Protein AF-A0A6S7IFD7-F1 (afdb_monomer_lite)

Organism: Paramuricea clavata (NCBI:txid317549)

Secondary structure (DSSP, 8-state):
-HHHHTTT-SS--HHHHHHHHHHHHHHHHHHHHHHGGGHHHHHHHHHHHHHHHHHHHHHHHHHHHHHHHHHHTT-----TTS--S-SS-TTHHHHS--HHHHHHHHHHHH-THHHHHHHHHHHTTS-HHHHHHHHHHHHHHHHHHHHHTTTSTTHHHHHHHHHHHHHHHHHHHHHHHHHHHT----HHHHHHHHHTHHHHHHHHHHHHHHHHHHHHH-TT-SS---TTSSSSSSS-----------

Sequence (246 aa):
MDSLAANGNPDPPIIQRIFWALTEGACATALLKVGGKAALDTIQTVSVAAGLPYAVLVTAMCVSLWRALKEENGDVTPDRSTDRKFNVFLFDILLFPSLNNFKRFLTALLAPWLPAGRAAGKVYRKKPWSYMVIMAVLFYGWVILQVTEIFANGLAYVGWVVLCGFLTYVIGLRSVIREECGLPGSIIADGLTVMFYPFAVDQLDKHMLIEQQQKKDDPNCTGIENKHAVDIRAVQSPNNTACTKL

Structure (mmCIF, N/CA/C/O backbone):
data_AF-A0A6S7IFD7-F1
#
_entry.id   AF-A0A6S7IFD7-F1
#
loop_
_atom_site.group_PDB
_atom_site.id
_atom_site.type_symbol
_atom_site.label_atom_id
_atom_site.label_alt_id
_atom_site.label_comp_id
_atom_site.label_asym_id
_atom_site.label_entity_id
_atom_site.label_seq_id
_atom_site.pdbx_PDB_ins_code
_atom_site.Cartn_x
_atom_site.Cartn_y
_atom_site.Cartn_z
_atom_site.occupancy
_atom_site.B_iso_or_equiv
_atom_site.auth_seq_id
_atom_site.auth_comp_id
_atom_site.auth_asym_id
_atom_site.auth_atom_id
_atom_site.pdbx_PDB_model_num
ATOM 1 N N . MET A 1 1 ? 19.298 19.248 4.550 1.00 63.81 1 MET A N 1
ATOM 2 C CA . MET A 1 1 ? 19.315 17.773 4.754 1.00 63.81 1 MET A CA 1
ATOM 3 C C . MET A 1 1 ? 19.907 17.441 6.118 1.00 63.81 1 MET A C 1
ATOM 5 O O . MET A 1 1 ? 19.282 16.767 6.927 1.00 63.81 1 MET A O 1
ATOM 9 N N . ASP A 1 2 ? 21.088 17.983 6.382 1.00 76.75 2 ASP A N 1
ATOM 10 C CA . ASP A 1 2 ? 21.843 17.942 7.632 1.00 76.75 2 ASP A CA 1
ATOM 11 C C . ASP A 1 2 ? 21.037 18.291 8.896 1.00 76.75 2 ASP A C 1
ATOM 13 O O . ASP A 1 2 ? 21.034 17.485 9.821 1.00 76.75 2 ASP A O 1
ATOM 17 N N . SER A 1 3 ? 20.295 19.404 8.944 1.00 75.38 3 SER A N 1
ATOM 18 C CA . SER A 1 3 ? 19.540 19.773 10.160 1.00 75.38 3 SER A CA 1
ATOM 19 C C . SER A 1 3 ? 18.385 18.813 10.479 1.00 75.38 3 SER A C 1
ATOM 21 O O . SER A 1 3 ? 18.135 18.520 11.644 1.00 75.38 3 SER A O 1
ATOM 23 N N . LEU A 1 4 ? 17.709 18.258 9.463 1.00 76.62 4 LEU A N 1
ATOM 24 C CA . LEU A 1 4 ? 16.659 17.243 9.657 1.00 76.62 4 LEU A CA 1
ATOM 25 C C . LEU A 1 4 ? 17.253 15.915 10.153 1.00 76.62 4 LEU A C 1
ATOM 27 O O . LEU A 1 4 ? 16.699 15.277 11.043 1.00 76.62 4 LEU A O 1
ATOM 31 N N . ALA A 1 5 ? 18.410 15.525 9.612 1.00 74.12 5 ALA A N 1
ATOM 32 C CA . ALA A 1 5 ? 19.114 14.304 9.995 1.00 74.12 5 ALA A CA 1
ATOM 33 C C . ALA A 1 5 ? 19.847 14.413 11.349 1.00 74.12 5 ALA A C 1
ATOM 35 O O . ALA A 1 5 ? 20.225 13.395 11.920 1.00 74.12 5 ALA A O 1
ATOM 36 N N . ALA A 1 6 ? 20.034 15.626 11.874 1.00 77.25 6 ALA A N 1
ATOM 37 C CA . ALA A 1 6 ? 20.608 15.892 13.193 1.00 77.25 6 ALA A CA 1
ATOM 38 C C . ALA A 1 6 ? 19.536 16.166 14.269 1.00 77.25 6 ALA A C 1
ATOM 40 O O . ALA A 1 6 ? 19.812 16.850 15.253 1.00 77.25 6 ALA A O 1
ATOM 41 N N . ASN A 1 7 ? 18.309 15.660 14.077 1.00 77.19 7 ASN A N 1
ATOM 42 C CA . ASN A 1 7 ? 17.173 15.854 14.989 1.00 77.19 7 ASN A CA 1
ATOM 43 C C . ASN A 1 7 ? 16.849 17.339 15.265 1.00 77.19 7 ASN A C 1
ATOM 45 O O . ASN A 1 7 ? 16.475 17.711 16.374 1.00 77.19 7 ASN A O 1
ATOM 49 N N . GLY A 1 8 ? 17.037 18.206 14.267 1.00 75.75 8 GLY A N 1
ATOM 50 C CA . GLY A 1 8 ? 16.785 19.641 14.393 1.00 75.75 8 GLY A CA 1
ATOM 51 C C . GLY A 1 8 ? 17.900 20.429 15.079 1.00 75.75 8 GLY A C 1
ATOM 52 O O . GLY A 1 8 ? 17.680 21.592 15.406 1.00 75.75 8 GLY A O 1
ATOM 53 N N . ASN A 1 9 ? 19.086 19.843 15.291 1.00 76.75 9 ASN A N 1
ATOM 54 C CA . ASN A 1 9 ? 20.227 20.595 15.811 1.00 76.75 9 ASN A CA 1
ATOM 55 C C . ASN A 1 9 ? 20.574 21.753 14.844 1.00 76.75 9 ASN A C 1
ATOM 57 O O . ASN A 1 9 ? 20.814 21.484 13.660 1.00 76.75 9 ASN A O 1
ATOM 61 N N . PRO A 1 10 ? 20.597 23.018 15.310 1.00 74.06 10 PRO A N 1
ATOM 62 C CA . PRO A 1 10 ? 20.972 24.165 14.483 1.00 74.06 10 PRO A CA 1
ATOM 63 C C . PRO A 1 10 ? 22.422 24.092 13.974 1.00 74.06 10 PRO A C 1
ATOM 65 O O . PRO A 1 10 ? 22.697 24.598 12.887 1.00 74.06 10 PRO A O 1
ATOM 68 N N . ASP A 1 11 ? 23.310 23.379 14.680 1.00 77.94 11 ASP A N 1
ATOM 69 C CA . ASP A 1 11 ? 24.713 23.171 14.301 1.00 77.94 11 ASP A CA 1
ATOM 70 C C . ASP A 1 11 ? 25.038 21.682 14.055 1.00 77.94 11 ASP A C 1
ATOM 72 O O . ASP A 1 11 ? 25.658 21.014 14.891 1.00 77.94 11 ASP A O 1
ATOM 76 N N . PRO A 1 12 ? 24.626 21.111 12.906 1.00 77.06 12 PRO A N 1
ATOM 77 C CA . PRO A 1 12 ? 24.986 19.751 12.530 1.00 77.06 12 PRO A CA 1
ATOM 78 C C . PRO A 1 12 ? 26.495 19.614 12.234 1.00 77.06 12 PRO A C 1
ATOM 80 O O . PRO A 1 12 ? 27.132 20.549 11.738 1.00 77.06 12 PRO A O 1
ATOM 83 N N . PRO A 1 13 ? 27.088 18.433 12.492 1.00 82.56 13 PRO A N 1
ATOM 84 C CA . PRO A 1 13 ? 28.521 18.201 12.338 1.00 82.56 13 PRO A CA 1
ATOM 85 C C . PRO A 1 13 ? 28.993 18.395 10.889 1.00 82.56 13 PRO A C 1
ATOM 87 O O . PRO A 1 13 ? 28.366 17.943 9.931 1.00 82.56 13 PRO A O 1
ATOM 90 N N . ILE A 1 14 ? 30.162 19.019 10.724 1.00 83.81 14 ILE A N 1
ATOM 91 C CA . ILE A 1 14 ? 30.730 19.415 9.419 1.00 83.81 14 ILE A CA 1
ATOM 92 C C . ILE A 1 14 ? 30.873 18.220 8.461 1.00 83.81 14 ILE A C 1
ATOM 94 O O . ILE A 1 14 ? 30.587 18.337 7.270 1.00 83.81 14 ILE A O 1
ATOM 98 N N . ILE A 1 15 ? 31.256 17.050 8.980 1.00 85.81 15 ILE A N 1
ATOM 99 C CA . ILE A 1 15 ? 31.415 15.819 8.188 1.00 85.81 15 ILE A CA 1
ATOM 100 C C . ILE A 1 15 ? 30.086 15.410 7.531 1.00 85.81 15 ILE A C 1
ATOM 102 O O . ILE A 1 15 ? 30.072 14.998 6.372 1.00 85.81 15 ILE A O 1
ATOM 106 N N . GLN A 1 16 ? 28.960 15.587 8.226 1.00 83.62 16 GLN A N 1
ATOM 107 C CA . GLN A 1 16 ? 27.628 15.270 7.707 1.00 83.62 16 GLN A CA 1
ATOM 108 C C . GLN A 1 16 ? 27.223 16.225 6.579 1.00 83.62 16 GLN A C 1
ATOM 110 O O . GLN A 1 16 ? 26.640 15.788 5.588 1.00 83.62 16 GLN A O 1
ATOM 115 N N . ARG A 1 17 ? 27.585 17.510 6.678 1.00 85.06 17 ARG A N 1
ATOM 116 C CA . ARG A 1 17 ? 27.357 18.493 5.605 1.00 85.06 17 ARG A CA 1
ATOM 117 C C . ARG A 1 17 ? 28.117 18.129 4.329 1.00 85.06 17 ARG A C 1
ATOM 119 O O . ARG A 1 17 ? 27.528 18.114 3.251 1.00 85.06 17 ARG A O 1
ATOM 126 N N . ILE A 1 18 ? 29.401 17.784 4.457 1.00 88.31 18 ILE A N 1
ATOM 127 C CA . ILE A 1 18 ? 30.251 17.396 3.317 1.00 88.31 18 ILE A CA 1
ATOM 128 C C . ILE A 1 18 ? 29.734 16.109 2.666 1.00 88.31 18 ILE A C 1
ATOM 130 O O . ILE A 1 18 ? 29.659 16.026 1.441 1.00 88.31 18 ILE A O 1
ATOM 134 N N . PHE A 1 19 ? 29.331 15.127 3.476 1.00 88.75 19 PHE A N 1
ATOM 135 C CA . PHE A 1 19 ? 28.756 13.875 2.987 1.00 88.75 19 PHE A CA 1
ATOM 136 C C . PHE A 1 19 ? 27.519 14.104 2.102 1.00 88.75 19 PHE A C 1
ATOM 138 O O . PHE A 1 19 ? 27.455 13.575 0.988 1.00 88.75 19 PHE A O 1
ATOM 145 N N . TRP A 1 20 ? 26.559 14.916 2.560 1.00 88.44 20 TRP A N 1
ATOM 146 C CA . TRP A 1 20 ? 25.346 15.205 1.786 1.00 88.44 20 TRP A CA 1
ATOM 147 C C . TRP A 1 20 ? 25.648 16.007 0.514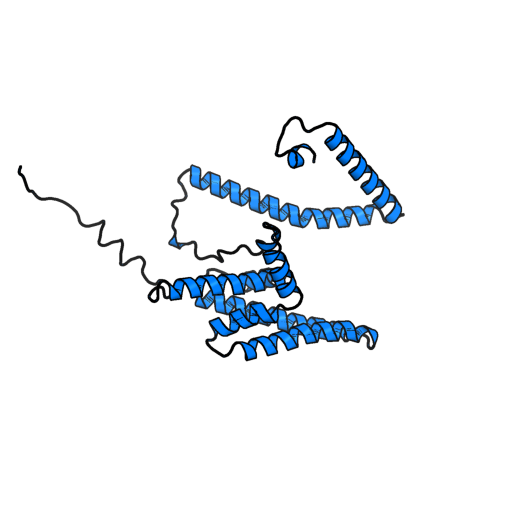 1.00 88.44 20 TRP A C 1
ATOM 149 O O . TRP A 1 20 ? 25.153 15.641 -0.550 1.00 88.44 20 TRP A O 1
ATOM 159 N N . ALA A 1 21 ? 26.530 17.011 0.582 1.00 89.88 21 ALA A N 1
ATOM 160 C CA . ALA A 1 21 ? 26.919 17.807 -0.586 1.00 89.88 21 ALA A CA 1
ATOM 161 C C . ALA A 1 21 ? 27.592 16.964 -1.688 1.00 89.88 21 ALA A C 1
ATOM 163 O O . ALA A 1 21 ? 27.265 17.098 -2.869 1.00 89.88 21 ALA A O 1
ATOM 164 N N . LEU A 1 22 ? 28.505 16.058 -1.315 1.00 93.88 22 LEU A N 1
ATOM 165 C CA . LEU A 1 22 ? 29.160 15.160 -2.272 1.00 93.88 22 LEU A CA 1
ATOM 166 C C . LEU A 1 22 ? 28.179 14.155 -2.881 1.00 93.88 22 LEU A C 1
ATOM 168 O O . LEU A 1 22 ? 28.239 13.892 -4.081 1.00 93.88 22 LEU A O 1
ATOM 172 N N . THR A 1 23 ? 27.267 13.613 -2.074 1.00 91.75 23 THR A N 1
ATOM 173 C CA . THR A 1 23 ? 26.281 12.628 -2.540 1.00 91.75 23 THR A CA 1
ATOM 174 C C . THR A 1 23 ? 25.287 13.251 -3.522 1.00 91.75 23 THR A C 1
ATOM 176 O O . THR A 1 23 ? 24.997 12.656 -4.561 1.00 91.75 23 THR A O 1
ATOM 179 N N . GLU A 1 24 ? 24.813 14.471 -3.256 1.00 90.19 24 GLU A N 1
ATOM 180 C CA . GLU A 1 24 ? 23.939 15.210 -4.176 1.00 90.19 24 GLU A CA 1
ATOM 181 C C . GLU A 1 24 ? 24.663 15.570 -5.485 1.00 90.19 24 GLU A C 1
ATOM 183 O O . GLU A 1 24 ? 24.121 15.341 -6.570 1.00 90.19 24 GLU A O 1
ATOM 188 N N . GLY A 1 25 ? 25.918 16.033 -5.413 1.00 90.56 25 GLY A N 1
ATOM 189 C CA . GLY A 1 25 ? 26.734 16.321 -6.600 1.00 90.56 25 GLY A CA 1
ATOM 190 C C . GLY A 1 25 ? 27.036 15.079 -7.450 1.00 90.56 25 GLY A C 1
ATOM 191 O O . GLY A 1 25 ? 26.967 15.125 -8.684 1.00 90.56 25 GLY A O 1
ATOM 192 N N . ALA A 1 26 ? 27.310 13.941 -6.806 1.00 93.00 26 ALA A N 1
ATOM 193 C CA . ALA A 1 26 ? 27.504 12.662 -7.484 1.00 93.00 26 ALA A CA 1
ATOM 194 C C . ALA A 1 26 ? 26.213 12.178 -8.163 1.00 93.00 26 ALA A C 1
ATOM 196 O O . ALA A 1 26 ? 26.253 11.748 -9.318 1.00 93.00 26 ALA A O 1
ATOM 197 N N . CYS A 1 27 ? 25.066 12.307 -7.488 1.00 87.88 27 CYS A N 1
ATOM 198 C CA . CYS A 1 27 ? 23.755 11.972 -8.044 1.00 87.88 27 CYS A CA 1
ATOM 199 C C . CYS A 1 27 ? 23.425 12.833 -9.275 1.00 87.88 27 CYS A C 1
ATOM 201 O O . CYS A 1 27 ? 23.083 12.295 -10.329 1.00 87.88 27 CYS A O 1
ATOM 203 N N . ALA A 1 28 ? 23.619 14.153 -9.189 1.00 87.12 28 ALA A N 1
ATOM 204 C CA . ALA A 1 28 ? 23.406 15.070 -10.310 1.00 87.12 28 ALA A CA 1
ATOM 205 C C . ALA A 1 28 ? 24.293 14.720 -11.518 1.00 87.12 28 ALA A C 1
ATOM 207 O O . ALA A 1 28 ? 23.818 14.654 -12.654 1.00 87.12 28 ALA A O 1
ATOM 208 N N . THR A 1 29 ? 25.571 14.419 -11.272 1.00 89.75 29 THR A N 1
ATOM 209 C CA . THR A 1 29 ? 26.517 14.013 -12.324 1.00 89.75 29 THR A CA 1
ATOM 210 C C . THR A 1 29 ? 26.105 12.688 -12.973 1.00 89.75 29 THR A C 1
ATOM 212 O O . THR A 1 29 ? 26.156 12.554 -14.198 1.00 89.75 29 THR A O 1
ATOM 215 N N . ALA A 1 30 ? 25.661 11.712 -12.177 1.00 87.56 30 ALA A N 1
ATOM 216 C CA . ALA A 1 30 ? 25.177 10.428 -12.679 1.00 87.56 30 ALA A CA 1
ATOM 217 C C . ALA A 1 30 ? 23.916 10.589 -13.545 1.00 87.56 30 ALA A C 1
ATOM 219 O O . ALA A 1 30 ? 23.848 10.019 -14.635 1.00 87.56 30 ALA A O 1
ATOM 220 N N . LEU A 1 31 ? 22.958 11.411 -13.108 1.00 82.12 31 LEU A N 1
ATOM 221 C CA . LEU A 1 31 ? 21.718 11.682 -13.843 1.00 82.12 31 LEU A CA 1
ATOM 222 C C . LEU A 1 31 ? 21.976 12.379 -15.185 1.00 82.12 31 LEU A C 1
ATOM 224 O O . LEU A 1 31 ? 21.405 11.977 -16.199 1.00 82.12 31 LEU A O 1
ATOM 228 N N . LEU A 1 32 ? 22.882 13.362 -15.223 1.00 85.06 32 LEU A N 1
ATOM 229 C CA . LEU A 1 32 ? 23.277 14.019 -16.475 1.00 85.06 32 LEU A CA 1
ATOM 230 C C . LEU A 1 32 ? 23.963 13.049 -17.443 1.00 85.06 32 LEU A C 1
ATOM 232 O O . LEU A 1 32 ? 23.708 13.087 -18.648 1.00 85.06 32 LEU A O 1
ATOM 236 N N . LYS A 1 33 ? 24.805 12.148 -16.924 1.00 85.81 33 LYS A N 1
ATOM 237 C CA . LYS A 1 33 ? 25.520 11.166 -17.747 1.00 85.81 33 LYS A CA 1
ATOM 238 C C . LYS A 1 33 ? 24.589 10.102 -18.336 1.00 85.81 33 LYS A C 1
ATOM 240 O O . LYS A 1 33 ? 24.785 9.709 -19.482 1.00 85.81 33 LYS A O 1
ATOM 245 N N . VAL A 1 34 ? 23.590 9.646 -17.578 1.00 84.62 34 VAL A N 1
ATOM 246 C CA . VAL A 1 34 ? 22.621 8.626 -18.023 1.00 84.62 34 VAL A CA 1
ATOM 247 C C . VAL A 1 34 ? 21.552 9.217 -18.950 1.00 84.62 34 VAL A C 1
ATOM 249 O O . VAL A 1 34 ? 21.157 8.563 -19.911 1.00 84.62 34 VAL A O 1
ATOM 252 N N . GLY A 1 35 ? 21.103 10.452 -18.705 1.00 77.06 35 GLY A N 1
ATOM 253 C CA . GLY A 1 35 ? 20.014 11.076 -19.466 1.00 77.06 35 GLY A CA 1
ATOM 254 C C . GLY A 1 35 ? 20.382 11.558 -20.879 1.00 77.06 35 GLY A C 1
ATOM 255 O O . GLY A 1 35 ? 19.497 11.731 -21.721 1.00 77.06 35 GLY A O 1
ATOM 256 N N . GLY A 1 36 ? 21.668 11.778 -21.178 1.00 81.69 36 GLY A N 1
ATOM 257 C CA . GLY A 1 36 ? 22.124 12.199 -22.510 1.00 81.69 36 GLY A CA 1
ATOM 258 C C . GLY A 1 36 ? 21.403 13.458 -23.022 1.00 81.69 36 GLY A C 1
ATOM 259 O O . GLY A 1 36 ? 21.293 14.453 -22.313 1.00 81.69 36 GLY A O 1
ATOM 260 N N . LYS A 1 37 ? 20.877 13.427 -24.257 1.00 80.19 37 LYS A N 1
ATOM 261 C CA . LYS A 1 37 ? 20.141 14.565 -24.855 1.00 80.19 37 LYS A CA 1
ATOM 262 C C . LYS A 1 37 ? 18.739 14.783 -24.264 1.00 80.19 37 LYS A C 1
ATOM 264 O O . LYS A 1 37 ? 18.206 15.878 -24.396 1.00 80.19 37 LYS A O 1
ATOM 269 N N . ALA A 1 38 ? 18.159 13.771 -23.616 1.00 81.88 38 ALA A N 1
ATOM 270 C CA . ALA A 1 38 ? 16.834 13.824 -22.988 1.00 81.88 38 ALA A CA 1
ATOM 271 C C . ALA A 1 38 ? 16.912 14.002 -21.457 1.00 81.88 38 ALA A C 1
ATOM 273 O O . ALA A 1 38 ? 15.914 13.830 -20.754 1.00 81.88 38 ALA A O 1
ATOM 274 N N . ALA A 1 39 ? 18.093 14.348 -20.926 1.00 82.31 39 ALA A N 1
ATOM 275 C CA . ALA A 1 39 ? 18.327 14.469 -19.490 1.00 82.31 39 ALA A CA 1
ATOM 276 C C . ALA A 1 39 ? 17.386 15.485 -18.830 1.00 82.31 39 ALA A C 1
ATOM 278 O O . ALA A 1 39 ? 16.835 15.203 -17.772 1.00 82.31 39 ALA A O 1
ATOM 279 N N . LEU A 1 40 ? 17.160 16.634 -19.473 1.00 82.50 40 LEU A N 1
ATOM 280 C CA . LEU A 1 40 ? 16.298 17.687 -18.932 1.00 82.50 40 LEU A CA 1
ATOM 281 C C . LEU A 1 40 ? 14.846 17.216 -18.762 1.00 82.50 40 LEU A C 1
ATOM 283 O O . LEU A 1 40 ? 14.264 17.391 -17.696 1.00 82.50 40 LEU A O 1
ATOM 287 N N . ASP A 1 41 ? 14.299 16.567 -19.790 1.00 83.81 41 ASP A N 1
ATOM 288 C CA . ASP A 1 41 ? 12.915 16.082 -19.809 1.00 83.81 41 ASP A CA 1
ATOM 289 C C . ASP A 1 41 ? 12.699 14.939 -18.804 1.00 83.81 41 ASP A C 1
ATOM 291 O O . ASP A 1 41 ? 11.732 14.912 -18.035 1.00 83.81 41 ASP A O 1
ATOM 295 N N . THR A 1 42 ? 13.683 14.039 -18.722 1.00 81.50 42 THR A N 1
ATOM 296 C CA . THR A 1 42 ? 13.682 12.939 -17.753 1.00 81.50 42 THR A CA 1
ATOM 297 C C . THR A 1 42 ? 13.716 13.471 -16.319 1.00 81.50 42 THR A C 1
ATOM 299 O O . THR A 1 42 ? 12.907 13.062 -15.487 1.00 81.50 42 THR A O 1
ATOM 302 N N . ILE A 1 43 ? 14.620 14.411 -16.016 1.00 84.12 43 ILE A N 1
ATOM 303 C CA . ILE A 1 43 ? 14.765 14.978 -14.666 1.00 84.12 43 ILE A CA 1
ATOM 304 C C . ILE A 1 43 ? 13.512 15.771 -14.272 1.00 84.12 43 ILE A C 1
ATOM 306 O O . ILE A 1 43 ? 13.070 15.686 -13.125 1.00 84.12 43 ILE A O 1
ATOM 310 N N . GLN A 1 44 ? 12.898 16.493 -15.210 1.00 84.75 44 GLN A N 1
ATOM 311 C CA . GLN A 1 44 ? 11.659 17.223 -14.956 1.00 84.75 44 GLN A CA 1
ATOM 312 C C . GLN A 1 44 ? 10.502 16.274 -14.631 1.00 84.75 44 GLN A C 1
ATOM 314 O O . GLN A 1 44 ? 9.800 16.477 -13.639 1.00 84.75 44 GLN A O 1
ATOM 319 N N . THR A 1 45 ? 10.343 15.204 -15.411 1.00 87.44 45 THR A N 1
ATOM 320 C CA . THR A 1 45 ? 9.295 14.200 -15.184 1.00 87.44 45 THR A CA 1
ATOM 321 C C . THR A 1 45 ? 9.464 13.514 -13.828 1.00 87.44 45 THR A C 1
ATOM 323 O O . THR A 1 45 ? 8.502 13.383 -13.070 1.00 87.44 45 THR A O 1
ATOM 326 N N . VAL A 1 46 ? 10.697 13.138 -13.475 1.00 86.25 46 VAL A N 1
ATOM 327 C CA . VAL A 1 46 ? 11.014 12.533 -12.171 1.00 86.25 46 VAL A CA 1
ATOM 328 C C . VAL A 1 46 ? 10.746 13.508 -11.023 1.00 86.25 46 VAL A C 1
ATOM 330 O O . VAL A 1 46 ? 10.189 13.102 -10.006 1.00 86.25 46 VAL A O 1
ATOM 333 N N . SER A 1 47 ? 11.082 14.791 -11.185 1.00 88.00 47 SER A N 1
ATOM 334 C CA . SER A 1 47 ? 10.814 15.827 -10.180 1.00 88.00 47 SER A CA 1
ATOM 335 C C . SER A 1 47 ? 9.314 16.010 -9.929 1.00 88.00 47 SER A C 1
ATOM 337 O O . SER A 1 47 ? 8.878 16.021 -8.778 1.00 88.00 47 SER A O 1
ATOM 339 N N . VAL A 1 48 ? 8.497 16.058 -10.989 1.00 88.56 48 VAL A N 1
ATOM 340 C CA . VAL A 1 48 ? 7.030 16.138 -10.863 1.00 88.56 48 VAL A CA 1
ATOM 341 C C . VAL A 1 48 ? 6.472 14.881 -10.189 1.00 88.56 48 VAL A C 1
ATOM 343 O O . VAL A 1 48 ? 5.657 14.985 -9.269 1.00 88.56 48 VAL A O 1
ATOM 346 N N . ALA A 1 49 ? 6.947 13.698 -10.586 1.00 87.88 49 ALA A N 1
ATOM 347 C CA . ALA A 1 49 ? 6.530 12.434 -9.985 1.00 87.88 49 ALA A CA 1
ATOM 348 C C . ALA A 1 49 ? 6.909 12.334 -8.494 1.00 87.88 49 ALA A C 1
ATOM 350 O O . ALA A 1 49 ? 6.110 11.852 -7.692 1.00 87.88 49 ALA A O 1
ATOM 351 N N . ALA A 1 50 ? 8.092 12.823 -8.107 1.00 86.31 50 ALA A N 1
ATOM 352 C CA . ALA A 1 50 ? 8.556 12.853 -6.718 1.00 86.31 50 ALA A CA 1
ATOM 353 C C . ALA A 1 50 ? 7.883 13.957 -5.880 1.00 86.31 50 ALA A C 1
ATOM 355 O O . ALA A 1 50 ? 7.689 13.786 -4.675 1.00 86.31 50 ALA A O 1
ATOM 356 N N . GLY A 1 51 ? 7.494 15.074 -6.501 1.00 86.50 51 GLY A N 1
ATOM 357 C CA . GLY A 1 51 ? 6.798 16.180 -5.840 1.00 86.50 51 GLY A CA 1
ATOM 358 C C . GLY A 1 51 ? 5.345 15.859 -5.491 1.00 86.50 51 GLY A C 1
ATOM 359 O O . GLY A 1 51 ? 4.846 16.324 -4.466 1.00 86.50 51 GLY A O 1
ATOM 360 N N . LEU A 1 52 ? 4.675 15.022 -6.289 1.00 88.00 52 LEU A N 1
ATOM 361 C CA . LEU A 1 52 ? 3.278 14.637 -6.075 1.00 88.00 52 LEU A CA 1
ATOM 362 C C . LEU A 1 52 ? 2.996 14.047 -4.672 1.00 88.00 52 LEU A C 1
ATOM 364 O O . LEU A 1 52 ? 2.104 14.561 -3.993 1.00 88.00 52 LEU A O 1
ATOM 368 N N . PRO A 1 53 ? 3.726 13.028 -4.174 1.00 81.25 53 PRO A N 1
ATOM 369 C CA . PRO A 1 53 ? 3.504 12.518 -2.821 1.00 81.25 53 PRO A CA 1
ATOM 370 C C . PRO A 1 53 ? 3.833 13.558 -1.739 1.00 81.25 53 PRO A C 1
ATOM 372 O O . PRO A 1 53 ? 3.134 13.627 -0.728 1.00 81.25 53 PRO A O 1
ATOM 375 N N . TYR A 1 54 ? 4.846 14.407 -1.952 1.00 82.06 54 TYR A N 1
ATOM 376 C CA . TYR A 1 54 ? 5.189 15.476 -1.010 1.00 82.06 54 TYR A CA 1
ATOM 377 C C . TYR A 1 54 ? 4.082 16.537 -0.915 1.00 82.06 54 TYR A C 1
ATOM 379 O O . TYR A 1 54 ? 3.739 16.973 0.182 1.00 82.06 54 TYR A O 1
ATOM 387 N N . ALA A 1 55 ? 3.446 16.888 -2.034 1.00 87.44 55 ALA A N 1
ATOM 388 C CA . ALA A 1 55 ? 2.316 17.815 -2.053 1.00 87.44 55 ALA A CA 1
ATOM 389 C C . ALA A 1 55 ? 1.119 17.293 -1.234 1.00 87.44 55 ALA A C 1
ATOM 391 O O . ALA A 1 55 ? 0.486 18.055 -0.496 1.00 87.44 55 ALA A O 1
ATOM 392 N N . VAL A 1 56 ? 0.841 15.984 -1.297 1.00 84.31 56 VAL A N 1
ATOM 393 C CA . VAL A 1 56 ? -0.193 15.342 -0.464 1.00 84.31 56 VAL A CA 1
ATOM 394 C C . VAL A 1 56 ? 0.159 15.454 1.022 1.00 84.31 56 VAL A C 1
ATOM 396 O O . VAL A 1 56 ? -0.704 15.797 1.831 1.00 84.31 56 VAL A O 1
ATOM 399 N N . LEU A 1 57 ? 1.426 15.223 1.384 1.00 84.88 57 LEU A N 1
ATOM 400 C CA . LEU A 1 57 ? 1.900 15.350 2.765 1.00 84.88 57 LEU A CA 1
ATOM 401 C C . LEU A 1 57 ? 1.762 16.780 3.297 1.00 84.88 57 LEU A C 1
ATOM 403 O O . LEU A 1 57 ? 1.210 16.963 4.380 1.00 84.88 57 LEU A O 1
ATOM 407 N N . VAL A 1 58 ? 2.199 17.791 2.540 1.00 88.12 58 VAL A N 1
ATOM 408 C CA . VAL A 1 58 ? 2.070 19.203 2.946 1.00 88.12 58 VAL A CA 1
ATOM 409 C C . VAL A 1 58 ? 0.600 19.580 3.128 1.00 88.12 58 VAL A C 1
ATOM 411 O O . VAL A 1 58 ? 0.245 20.206 4.124 1.00 88.12 58 VAL A O 1
ATOM 414 N N . THR A 1 59 ? -0.282 19.120 2.239 1.00 85.81 59 THR A N 1
ATOM 415 C CA . THR A 1 59 ? -1.730 19.346 2.375 1.00 85.81 59 THR A CA 1
ATOM 416 C C . THR A 1 59 ? -2.281 18.720 3.661 1.00 85.81 59 THR A C 1
ATOM 418 O O . THR A 1 59 ? -3.035 19.362 4.395 1.00 85.81 59 THR A O 1
ATOM 421 N N . ALA A 1 60 ? -1.873 17.490 3.986 1.00 81.56 60 ALA A N 1
ATOM 422 C CA . ALA A 1 60 ? -2.257 16.832 5.234 1.00 81.56 60 ALA A CA 1
ATOM 423 C C . ALA A 1 60 ? -1.707 17.566 6.474 1.00 81.56 60 ALA A C 1
ATOM 425 O O . ALA A 1 60 ? -2.418 17.694 7.475 1.00 81.56 60 ALA A O 1
ATOM 426 N N . MET A 1 61 ? -0.482 18.101 6.405 1.00 84.44 61 MET A N 1
ATOM 427 C CA . MET A 1 61 ? 0.109 18.926 7.467 1.00 84.44 61 MET A CA 1
ATOM 428 C C . MET A 1 61 ? -0.685 20.219 7.678 1.00 84.44 61 MET A C 1
ATOM 430 O O . MET A 1 61 ? -1.013 20.539 8.819 1.00 84.44 61 MET A O 1
ATOM 434 N N . CYS A 1 62 ? -1.080 20.911 6.604 1.00 88.62 62 CYS A N 1
ATOM 435 C CA . CYS A 1 62 ? -1.933 22.099 6.686 1.00 88.62 62 CYS A CA 1
ATOM 436 C C . CYS A 1 62 ? -3.278 21.797 7.365 1.00 88.62 62 CYS A C 1
ATOM 438 O O . CYS A 1 62 ? -3.705 22.550 8.239 1.00 88.62 62 CYS A O 1
ATOM 440 N N . VAL A 1 63 ? -3.927 20.679 7.017 1.00 80.81 63 VAL A N 1
ATOM 441 C CA . VAL A 1 63 ? -5.188 20.258 7.657 1.00 80.81 63 VAL A CA 1
ATOM 442 C C . VAL A 1 63 ? -4.981 19.916 9.134 1.00 80.81 63 VAL A C 1
ATOM 444 O O . VAL A 1 63 ? -5.818 20.258 9.967 1.00 80.81 63 VAL A O 1
ATOM 447 N N . SER A 1 64 ? -3.874 19.258 9.473 1.00 79.81 64 SER A N 1
ATOM 448 C CA . SER A 1 64 ? -3.555 18.885 10.857 1.00 79.81 64 SER A CA 1
ATOM 449 C C . SER A 1 64 ? -3.314 20.122 11.720 1.00 79.81 64 SER A C 1
ATOM 451 O O . SER A 1 64 ? -3.884 20.231 12.803 1.00 79.81 64 SER A O 1
ATOM 453 N N . LEU A 1 65 ? -2.559 21.091 11.198 1.00 86.25 65 LEU A N 1
ATOM 454 C CA . LEU A 1 65 ? -2.322 22.378 11.845 1.00 86.25 65 LEU A CA 1
ATOM 455 C C . LEU A 1 65 ? -3.621 23.171 12.025 1.00 86.25 65 LEU A C 1
ATOM 457 O O . LEU A 1 65 ? -3.889 23.679 13.107 1.00 86.25 65 LEU A O 1
ATOM 461 N N . TRP A 1 66 ? -4.465 23.222 10.993 1.00 86.00 66 TRP A N 1
ATOM 462 C CA . TRP A 1 66 ? -5.772 23.876 11.072 1.00 86.00 66 TRP A CA 1
ATOM 463 C C . TRP A 1 66 ? -6.670 23.259 12.153 1.00 86.00 66 TRP A C 1
ATOM 465 O O . TRP A 1 66 ? -7.350 23.978 12.883 1.00 86.00 66 TRP A O 1
ATOM 475 N N . ARG A 1 67 ? -6.673 21.925 12.278 1.00 75.75 67 ARG A N 1
ATOM 476 C CA . ARG A 1 67 ? -7.418 21.222 13.334 1.00 75.75 67 ARG A CA 1
ATOM 477 C C . ARG A 1 67 ? -6.854 21.516 14.723 1.00 75.75 67 ARG A C 1
ATOM 479 O O . ARG A 1 67 ? -7.646 21.780 15.617 1.00 75.75 67 ARG A O 1
ATOM 486 N N . ALA A 1 68 ? -5.530 21.523 14.876 1.00 80.69 68 ALA A N 1
ATOM 487 C CA . ALA A 1 68 ? -4.875 21.847 16.142 1.00 80.69 68 ALA A CA 1
ATOM 488 C C . ALA A 1 68 ? -5.198 23.280 16.605 1.00 80.69 68 ALA A C 1
ATOM 490 O O . ALA A 1 68 ? -5.569 23.487 17.754 1.00 80.69 68 ALA A O 1
ATOM 491 N N . LEU A 1 69 ? -5.166 24.256 15.689 1.00 86.00 69 LEU A N 1
ATOM 492 C CA . LEU A 1 69 ? -5.530 25.647 15.991 1.00 86.00 69 LEU A CA 1
ATOM 493 C C . LEU A 1 69 ? -7.012 25.806 16.362 1.00 86.00 69 LEU A C 1
ATOM 495 O O . LEU A 1 69 ? -7.361 26.618 17.214 1.00 86.00 69 LEU A O 1
ATOM 499 N N . LYS A 1 70 ? -7.904 25.029 15.736 1.00 80.50 70 LYS A N 1
ATOM 500 C CA . LYS A 1 70 ? -9.331 25.013 16.092 1.00 80.50 70 LYS A CA 1
ATOM 501 C C . LYS A 1 70 ? -9.603 24.416 17.473 1.00 80.50 70 LYS A C 1
ATOM 503 O O . LYS A 1 70 ? -10.546 24.844 18.133 1.00 80.50 70 LYS A O 1
ATOM 508 N N . GLU A 1 71 ? -8.813 23.428 17.881 1.00 79.25 71 GLU A N 1
ATOM 509 C CA . GLU A 1 71 ? -8.878 22.840 19.221 1.00 79.25 71 GLU A CA 1
ATOM 510 C C . GLU A 1 71 ? -8.398 23.844 20.279 1.00 79.25 71 GLU A C 1
ATOM 512 O O . GLU A 1 71 ? -9.065 24.024 21.295 1.00 79.25 71 GLU A O 1
ATOM 517 N N . GLU A 1 72 ? -7.318 24.578 19.996 1.00 81.38 72 GLU A N 1
ATOM 518 C CA . GLU A 1 72 ? -6.810 25.645 20.868 1.00 81.38 72 GLU A CA 1
ATOM 519 C C . GLU A 1 72 ? -7.796 26.822 21.009 1.00 81.38 72 GLU A C 1
ATOM 521 O O . GLU A 1 72 ? -7.978 27.346 22.107 1.00 81.38 72 GLU A O 1
ATOM 526 N N . ASN A 1 73 ? -8.500 27.192 19.933 1.00 84.56 73 ASN A N 1
ATOM 527 C CA . ASN A 1 73 ? -9.516 28.254 19.953 1.00 84.56 73 ASN A CA 1
ATOM 528 C C . ASN A 1 73 ? -10.841 27.858 20.637 1.00 84.56 73 ASN A C 1
ATOM 530 O O . ASN A 1 73 ? -11.737 28.693 20.742 1.00 84.56 73 ASN A O 1
ATOM 534 N N . GLY A 1 74 ? -11.001 26.611 21.096 1.00 75.38 74 GLY A N 1
ATOM 535 C CA . GLY A 1 74 ? -12.207 26.162 21.805 1.00 75.38 74 GLY A CA 1
ATOM 536 C C . GLY A 1 74 ? -13.452 25.959 20.927 1.00 75.38 74 GLY A C 1
ATOM 537 O O . GLY A 1 74 ? -14.517 25.633 21.449 1.00 75.38 74 GLY A O 1
ATOM 538 N N . ASP A 1 75 ? -13.329 26.090 19.602 1.00 66.75 75 ASP A N 1
ATOM 539 C CA . ASP A 1 75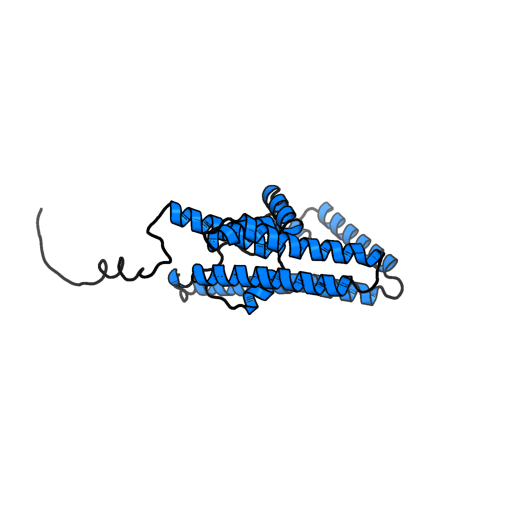 ? -14.430 25.929 18.635 1.00 66.75 75 ASP A CA 1
ATOM 540 C C . ASP A 1 75 ? -14.815 24.458 18.398 1.00 66.75 75 ASP A C 1
ATOM 542 O O . ASP A 1 75 ? -15.858 24.155 17.811 1.00 66.75 75 ASP A O 1
ATOM 546 N N . VAL A 1 76 ? -13.960 23.524 18.816 1.00 63.75 76 VAL A N 1
ATOM 547 C CA . VAL A 1 76 ? -14.159 22.084 18.643 1.00 63.75 76 VAL A CA 1
ATOM 548 C C . VAL A 1 76 ? -14.228 21.444 20.021 1.00 63.75 76 VAL A C 1
ATOM 550 O O . VAL A 1 76 ? -13.219 21.043 20.594 1.00 63.75 76 VAL A O 1
ATOM 553 N N . THR A 1 77 ? -15.443 21.312 20.556 1.00 55.91 77 THR A N 1
ATOM 554 C CA . THR A 1 77 ? -15.672 20.308 21.598 1.00 55.91 77 THR A CA 1
ATOM 555 C C . THR A 1 77 ? -15.427 18.931 20.970 1.00 55.91 77 THR A C 1
ATOM 557 O O . THR A 1 77 ? -15.832 18.710 19.824 1.00 55.91 77 THR A O 1
ATOM 560 N N . PRO A 1 78 ? -14.733 18.000 21.648 1.00 58.16 78 PRO A N 1
ATOM 561 C CA . PRO A 1 78 ? -14.522 16.657 21.129 1.00 58.16 78 PRO A CA 1
ATOM 562 C C . PRO A 1 78 ? -15.853 15.898 21.152 1.00 58.16 78 PRO A C 1
ATOM 564 O O . PRO A 1 78 ? -16.115 15.094 22.049 1.00 58.16 78 PRO A O 1
ATOM 567 N N . ASP A 1 79 ? -16.719 16.156 20.173 1.00 50.53 79 ASP A N 1
ATOM 568 C CA . ASP A 1 79 ? -17.866 15.305 19.906 1.00 50.53 79 ASP A CA 1
ATOM 569 C C . ASP A 1 79 ? -17.346 13.940 19.438 1.00 50.53 79 ASP A C 1
ATOM 571 O O . ASP A 1 79 ? -17.010 13.715 18.273 1.00 50.53 79 ASP A O 1
ATOM 575 N N . ARG A 1 80 ? -17.277 13.008 20.389 1.00 52.47 80 ARG A N 1
ATOM 576 C CA . ARG A 1 80 ? -16.915 11.604 20.171 1.00 52.47 80 ARG A CA 1
ATOM 577 C C . ARG A 1 80 ? -17.888 10.866 19.240 1.00 52.47 80 ARG A C 1
ATOM 579 O O . ARG A 1 80 ? -17.584 9.732 18.872 1.00 52.47 80 ARG A O 1
ATOM 586 N N . SER A 1 81 ? -19.041 11.442 18.878 1.00 51.00 81 SER A N 1
ATOM 587 C CA . SER A 1 81 ? -20.065 10.760 18.073 1.00 51.00 81 SER A CA 1
ATOM 588 C C . SER A 1 81 ? -19.794 10.784 16.559 1.00 51.00 81 SER A C 1
ATOM 590 O O . SER A 1 81 ? -20.173 9.843 15.860 1.00 51.00 81 SER A O 1
ATOM 592 N N . THR A 1 82 ? -19.044 11.773 16.055 1.00 49.88 82 THR A N 1
ATOM 593 C CA . THR A 1 82 ? -18.694 11.907 14.621 1.00 49.88 82 THR A CA 1
ATOM 594 C C . THR A 1 82 ? -17.491 11.037 14.191 1.00 49.88 82 THR A C 1
ATOM 596 O O . THR A 1 82 ? -17.179 10.917 13.004 1.00 49.88 82 THR A O 1
ATOM 599 N N . ASP A 1 83 ? -16.799 10.381 15.129 1.00 51.66 83 ASP A N 1
ATOM 600 C CA . ASP A 1 83 ? -15.454 9.826 14.902 1.00 51.66 83 ASP A CA 1
ATOM 601 C C . ASP A 1 83 ? -15.395 8.308 14.651 1.00 51.66 83 ASP A C 1
ATOM 603 O O . ASP A 1 83 ? -14.386 7.652 14.907 1.00 51.66 83 ASP A O 1
ATOM 607 N N . ARG A 1 84 ? -16.459 7.717 14.094 1.00 52.66 84 ARG A N 1
ATOM 608 C CA . ARG A 1 84 ? -16.370 6.353 13.548 1.00 52.66 84 ARG A CA 1
ATOM 609 C C . ARG A 1 84 ? -15.631 6.399 12.212 1.00 52.66 84 ARG A C 1
ATOM 611 O O . ARG A 1 84 ? -16.244 6.568 11.167 1.00 52.66 84 ARG A O 1
ATOM 618 N N . LYS A 1 85 ? -14.304 6.290 12.228 1.00 62.66 85 LYS A N 1
ATOM 619 C CA . LYS A 1 85 ? -13.459 6.161 11.027 1.00 62.66 85 LYS A CA 1
ATOM 620 C C . LYS A 1 85 ? -12.653 4.873 11.126 1.00 62.66 85 LYS A C 1
ATOM 622 O O . LYS A 1 85 ? -12.521 4.298 12.203 1.00 62.66 85 LYS A O 1
ATOM 627 N N . PHE A 1 86 ? -12.087 4.413 10.011 1.00 55.94 86 PHE A N 1
ATOM 628 C CA . PHE A 1 86 ? -11.071 3.365 10.074 1.00 55.94 86 PHE A CA 1
ATOM 629 C C . PHE A 1 86 ? -9.920 3.864 10.962 1.00 55.94 86 PHE A C 1
ATOM 631 O O . PHE A 1 86 ? -9.118 4.685 10.529 1.00 55.94 86 PHE A O 1
ATOM 638 N N . ASN A 1 87 ? -9.854 3.374 12.204 1.00 58.47 87 ASN A N 1
ATOM 639 C CA . ASN A 1 87 ? -8.847 3.786 13.194 1.00 58.47 87 ASN A CA 1
ATOM 640 C C . ASN A 1 87 ? -7.413 3.423 12.774 1.00 58.47 87 ASN A C 1
ATOM 642 O O . ASN A 1 87 ? -6.445 3.933 13.327 1.00 58.47 87 ASN A O 1
ATOM 646 N N . VAL A 1 88 ? -7.273 2.542 11.781 1.00 67.75 88 VAL A N 1
ATOM 647 C CA . VAL A 1 88 ? -5.996 2.179 11.170 1.00 67.75 88 VAL A CA 1
ATOM 648 C C . VAL A 1 88 ? -5.794 3.054 9.939 1.00 67.75 88 VAL A C 1
ATOM 650 O O . VAL A 1 88 ? -6.574 2.966 8.989 1.00 67.75 88 VAL A O 1
ATOM 653 N N . PHE A 1 89 ? -4.747 3.881 9.931 1.00 75.44 89 PHE A N 1
ATOM 654 C CA . PHE A 1 89 ? -4.361 4.638 8.740 1.00 75.44 89 PHE A CA 1
ATOM 655 C C . PHE A 1 89 ? -3.981 3.690 7.596 1.00 75.44 89 PHE A C 1
ATOM 657 O O . PHE A 1 89 ? -3.345 2.661 7.808 1.00 75.44 89 PHE A O 1
ATOM 664 N N . LEU A 1 90 ? -4.337 4.054 6.361 1.00 79.19 90 LEU A N 1
ATOM 665 C CA . LEU A 1 90 ? -4.033 3.245 5.175 1.00 79.19 90 LEU A CA 1
ATOM 666 C C . LEU A 1 90 ? -2.521 2.981 5.041 1.00 79.19 90 LEU A C 1
ATOM 668 O O . LEU A 1 90 ? -2.096 1.854 4.820 1.00 79.19 90 LEU A O 1
ATOM 672 N N . PHE A 1 91 ? -1.702 4.013 5.246 1.00 78.56 91 PHE A N 1
ATOM 673 C CA . PHE A 1 91 ? -0.246 3.953 5.080 1.00 78.56 91 PHE A CA 1
ATOM 674 C C . PHE A 1 91 ? 0.523 3.658 6.377 1.00 78.56 91 PHE A C 1
ATOM 676 O O . PHE A 1 91 ? 1.734 3.852 6.425 1.00 78.56 91 PHE A O 1
ATOM 683 N N . ASP A 1 92 ? -0.149 3.160 7.416 1.00 75.81 92 ASP A N 1
ATOM 684 C CA . ASP A 1 92 ? 0.447 2.836 8.724 1.00 75.81 92 ASP A CA 1
ATOM 685 C C . ASP A 1 92 ? 1.688 1.920 8.610 1.00 75.81 92 ASP A C 1
ATOM 687 O O . ASP A 1 92 ? 2.698 2.111 9.283 1.00 75.81 92 ASP A O 1
ATOM 691 N N . ILE A 1 93 ? 1.665 0.986 7.652 1.00 74.00 93 ILE A N 1
ATOM 692 C CA . ILE A 1 93 ? 2.796 0.101 7.325 1.00 74.00 93 ILE A CA 1
ATOM 693 C C . ILE A 1 93 ? 4.051 0.855 6.860 1.00 74.00 93 ILE A C 1
ATOM 695 O O . ILE A 1 93 ? 5.158 0.392 7.134 1.00 74.00 93 ILE A O 1
ATOM 699 N N . LEU A 1 94 ? 3.892 1.970 6.139 1.00 75.19 94 LEU A N 1
ATOM 700 C CA . LEU A 1 94 ? 5.014 2.774 5.645 1.00 75.19 94 LEU A CA 1
ATOM 701 C C . LEU A 1 94 ? 5.517 3.746 6.710 1.00 75.19 94 LEU A C 1
ATOM 703 O O . LEU A 1 94 ? 6.719 3.983 6.790 1.00 75.19 94 LEU A O 1
ATOM 707 N N . LEU A 1 95 ? 4.608 4.297 7.518 1.00 68.12 95 LEU A N 1
ATOM 708 C CA . LEU A 1 95 ? 4.962 5.261 8.559 1.00 68.12 95 LEU A CA 1
ATOM 709 C C . LEU A 1 95 ? 5.708 4.606 9.729 1.00 68.12 95 LEU A C 1
ATOM 711 O O . LEU A 1 95 ? 6.602 5.229 10.296 1.00 68.12 95 LEU A O 1
ATOM 715 N N . PHE A 1 96 ? 5.390 3.351 10.061 1.00 74.69 96 PHE A N 1
ATOM 716 C CA . PHE A 1 96 ? 6.046 2.611 11.142 1.00 74.69 96 PHE A CA 1
ATOM 717 C C . PHE A 1 96 ? 6.699 1.330 10.604 1.00 74.69 96 PHE A C 1
ATOM 719 O O . PHE A 1 96 ? 6.116 0.236 10.688 1.00 74.69 96 PHE A O 1
ATOM 726 N N . PRO A 1 97 ? 7.916 1.437 10.035 1.00 72.25 97 PRO A N 1
ATOM 727 C CA . PRO A 1 97 ? 8.617 0.289 9.481 1.00 72.25 97 PRO A CA 1
ATOM 728 C C . PRO A 1 97 ? 9.005 -0.684 10.603 1.00 72.25 97 PRO A C 1
ATOM 730 O O . PRO A 1 97 ? 9.889 -0.429 11.415 1.00 72.25 97 PRO A O 1
ATOM 733 N N . SER A 1 98 ? 8.332 -1.833 10.638 1.00 82.44 98 SER A N 1
ATOM 734 C CA . SER A 1 98 ? 8.627 -2.961 11.529 1.00 82.44 98 SER A CA 1
ATOM 735 C C . SER A 1 98 ? 8.698 -4.242 10.707 1.00 82.44 98 SER A C 1
ATOM 737 O O . SER A 1 98 ? 7.942 -4.405 9.751 1.00 82.44 98 SER A O 1
ATOM 739 N N . LEU A 1 99 ? 9.558 -5.194 11.081 1.00 84.12 99 LEU A N 1
ATOM 740 C CA . LEU A 1 99 ? 9.687 -6.474 10.368 1.00 84.12 99 LEU A CA 1
ATOM 741 C C . LEU A 1 99 ? 8.363 -7.248 10.297 1.00 84.12 99 LEU A C 1
ATOM 743 O O . LEU A 1 99 ? 8.081 -7.915 9.302 1.00 84.12 99 LEU A O 1
ATOM 747 N N . ASN A 1 100 ? 7.520 -7.129 11.322 1.00 82.94 100 ASN A N 1
ATOM 748 C CA . ASN A 1 100 ? 6.196 -7.748 11.318 1.00 82.94 100 ASN A CA 1
ATOM 749 C C . ASN A 1 100 ? 5.245 -7.040 10.341 1.00 82.94 100 ASN A C 1
ATOM 751 O O . ASN A 1 100 ? 4.507 -7.704 9.615 1.00 82.94 100 ASN A O 1
ATOM 755 N N . ASN A 1 101 ? 5.315 -5.709 10.264 1.00 81.69 101 ASN A N 1
ATOM 756 C CA . ASN A 1 101 ? 4.563 -4.908 9.296 1.00 81.69 101 ASN A CA 1
ATOM 757 C C . ASN A 1 101 ? 5.026 -5.193 7.862 1.00 81.69 101 ASN A C 1
ATOM 759 O O . ASN A 1 101 ? 4.193 -5.352 6.974 1.00 81.69 101 ASN A O 1
ATOM 763 N N . PHE A 1 102 ? 6.332 -5.366 7.650 1.00 84.00 102 PHE A N 1
ATOM 764 C CA . PHE A 1 102 ? 6.902 -5.716 6.352 1.00 84.00 102 PHE A CA 1
ATOM 765 C C . PHE A 1 102 ? 6.453 -7.102 5.879 1.00 84.00 102 PHE A C 1
ATOM 767 O O . PHE A 1 102 ? 6.053 -7.260 4.729 1.00 84.00 102 PHE A O 1
ATOM 774 N N . LYS A 1 103 ? 6.432 -8.105 6.769 1.00 86.25 103 LYS A N 1
ATOM 775 C CA . LYS A 1 103 ? 5.880 -9.433 6.447 1.00 86.25 103 LYS A CA 1
ATOM 776 C C . LYS A 1 103 ? 4.410 -9.345 6.040 1.00 86.25 103 LYS A C 1
ATOM 778 O O . LYS A 1 103 ? 4.023 -9.958 5.051 1.00 86.25 103 LYS A O 1
ATOM 783 N N . ARG A 1 104 ? 3.603 -8.566 6.767 1.00 82.38 104 ARG A N 1
ATOM 784 C CA . ARG A 1 104 ? 2.180 -8.363 6.446 1.00 82.38 104 ARG A CA 1
ATOM 785 C C . ARG A 1 104 ? 1.992 -7.658 5.111 1.00 82.38 104 ARG A C 1
ATOM 787 O O . ARG A 1 104 ? 1.191 -8.112 4.300 1.00 82.38 104 ARG A O 1
ATOM 794 N N . PHE A 1 105 ? 2.783 -6.623 4.851 1.00 87.12 105 PHE A N 1
ATOM 795 C CA . PHE A 1 105 ? 2.812 -5.949 3.561 1.00 87.12 105 PHE A CA 1
ATOM 796 C C . PHE A 1 105 ? 3.164 -6.916 2.430 1.00 87.12 105 PHE A C 1
ATOM 798 O O . PHE A 1 105 ? 2.436 -6.989 1.447 1.00 87.12 105 PHE A O 1
ATOM 805 N N . LEU A 1 106 ? 4.213 -7.726 2.597 1.00 88.38 106 LEU A N 1
ATOM 806 C CA . LEU A 1 106 ? 4.618 -8.715 1.602 1.00 88.38 106 LEU A CA 1
ATOM 807 C C . LEU A 1 106 ? 3.514 -9.752 1.356 1.00 88.38 106 LEU A C 1
ATOM 809 O O . LEU A 1 106 ? 3.243 -10.101 0.210 1.00 88.38 106 LEU A O 1
ATOM 813 N N . THR A 1 107 ? 2.825 -10.198 2.411 1.00 87.56 107 THR A N 1
ATOM 814 C CA . THR A 1 107 ? 1.659 -11.076 2.254 1.00 87.56 107 THR A CA 1
ATOM 815 C C . THR A 1 107 ? 0.479 -10.373 1.594 1.00 87.56 107 THR A C 1
ATOM 817 O O . THR A 1 107 ? -0.219 -11.008 0.825 1.00 87.56 107 THR A O 1
ATOM 820 N N . ALA A 1 108 ? 0.249 -9.083 1.831 1.00 89.06 108 ALA A N 1
ATOM 821 C CA . ALA A 1 108 ? -0.823 -8.344 1.168 1.00 89.06 108 ALA A CA 1
ATOM 822 C C . ALA A 1 108 ? -0.491 -8.030 -0.301 1.00 89.06 108 ALA A C 1
ATOM 824 O O . ALA A 1 108 ? -1.396 -7.924 -1.121 1.00 89.06 108 ALA A O 1
ATOM 825 N N . LEU A 1 109 ? 0.797 -7.918 -0.633 1.00 90.50 109 LEU A N 1
ATOM 826 C CA . LEU A 1 109 ? 1.296 -7.675 -1.982 1.00 90.50 109 LEU A CA 1
ATOM 827 C C . LEU A 1 109 ? 1.257 -8.946 -2.839 1.00 90.50 109 LEU A C 1
ATOM 829 O O . LEU A 1 109 ? 0.728 -8.937 -3.943 1.00 90.50 109 LEU A O 1
ATOM 833 N N . LEU A 1 110 ? 1.814 -10.047 -2.330 1.00 90.00 110 LEU A N 1
ATOM 834 C CA . LEU A 1 110 ? 1.895 -11.315 -3.064 1.00 90.00 110 LEU A CA 1
ATOM 835 C C . LEU A 1 110 ? 0.632 -12.156 -2.918 1.00 90.00 110 LEU A C 1
ATOM 837 O O . LEU A 1 110 ? 0.331 -12.978 -3.780 1.00 90.00 110 LEU A O 1
ATOM 841 N N . ALA A 1 111 ? -0.064 -11.985 -1.795 1.00 92.44 111 ALA A N 1
ATOM 842 C CA . ALA A 1 111 ? -1.180 -12.816 -1.402 1.00 92.44 111 ALA A CA 1
ATOM 843 C C . ALA A 1 111 ? -2.391 -12.057 -0.849 1.00 92.44 111 ALA A C 1
ATOM 845 O O . ALA A 1 111 ? -2.868 -12.386 0.243 1.00 92.44 111 ALA A O 1
ATOM 846 N N . PRO A 1 112 ? -2.949 -11.077 -1.588 1.00 91.69 112 PRO A N 1
ATOM 847 C CA . PRO A 1 112 ? -4.040 -10.249 -1.079 1.00 91.69 112 PRO A CA 1
ATOM 848 C C . PRO A 1 112 ? -5.313 -11.047 -0.748 1.00 91.69 112 PRO A C 1
ATOM 850 O O . PRO A 1 112 ? -6.084 -10.634 0.118 1.00 91.69 112 PRO A O 1
ATOM 853 N N . TRP A 1 113 ? -5.538 -12.216 -1.364 1.00 90.69 113 TRP A N 1
ATOM 854 C CA . TRP A 1 113 ? -6.712 -13.053 -1.064 1.00 90.69 113 TRP A CA 1
ATOM 855 C C . TRP A 1 113 ? -6.716 -13.598 0.371 1.00 90.69 113 TRP A C 1
ATOM 857 O O . TRP A 1 113 ? -7.785 -13.926 0.886 1.00 90.69 113 TRP A O 1
ATOM 867 N N . LEU A 1 114 ? -5.560 -13.703 1.038 1.00 90.44 114 LEU A N 1
ATOM 868 C CA . LEU A 1 114 ? -5.482 -14.203 2.412 1.00 90.44 114 LEU A CA 1
ATOM 869 C C . LEU A 1 114 ? -6.120 -13.221 3.411 1.00 90.44 114 LEU A C 1
ATOM 871 O O . LEU A 1 114 ? -7.107 -13.600 4.047 1.00 90.44 114 LEU A O 1
ATOM 875 N N . PRO A 1 115 ? -5.620 -11.980 3.564 1.00 90.06 115 PRO A N 1
ATOM 876 C CA . PRO A 1 115 ? -6.240 -10.992 4.441 1.00 90.06 115 PRO A CA 1
ATOM 877 C C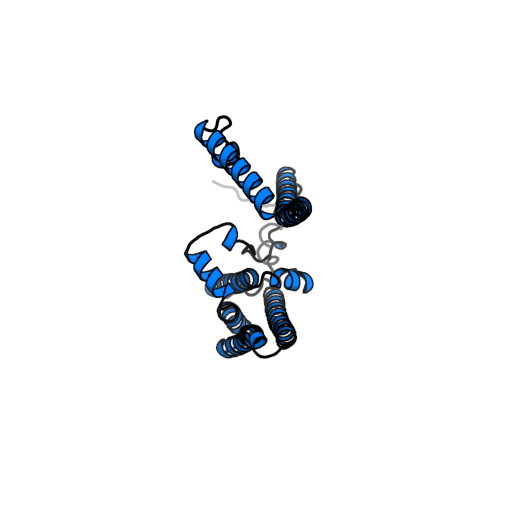 . PRO A 1 115 ? -7.654 -10.611 3.974 1.00 90.06 115 PRO A C 1
ATOM 879 O O . PRO A 1 115 ? -8.569 -10.590 4.798 1.00 90.06 115 PRO A O 1
ATOM 882 N N . ALA A 1 116 ? -7.886 -10.438 2.664 1.00 87.81 116 ALA A N 1
ATOM 883 C CA . ALA A 1 116 ? -9.222 -10.124 2.143 1.00 87.81 116 ALA A CA 1
ATOM 884 C C . ALA A 1 116 ? -10.233 -11.247 2.420 1.00 87.81 116 ALA A C 1
ATOM 886 O O . ALA A 1 116 ? -11.352 -10.992 2.858 1.00 87.81 116 ALA A O 1
ATOM 887 N N . GLY A 1 117 ? -9.849 -12.506 2.203 1.00 86.94 117 GLY A N 1
ATOM 888 C CA . GLY A 1 117 ? -10.727 -13.655 2.412 1.00 86.94 117 GLY A CA 1
ATOM 889 C C . GLY A 1 117 ? -11.000 -13.947 3.889 1.00 86.94 117 GLY A C 1
ATOM 890 O O . GLY A 1 117 ? -12.113 -14.348 4.234 1.00 86.94 117 GLY A O 1
ATOM 891 N N . ARG A 1 118 ? -10.031 -13.691 4.785 1.00 87.06 118 ARG A N 1
ATOM 892 C CA . ARG A 1 118 ? -10.259 -13.742 6.244 1.00 87.06 118 ARG A CA 1
ATOM 893 C C . ARG A 1 118 ? -11.256 -12.676 6.678 1.00 87.06 118 ARG A C 1
ATOM 895 O O . ARG A 1 118 ? -12.153 -12.990 7.459 1.00 87.06 118 ARG A O 1
ATOM 902 N N . ALA A 1 119 ? -11.121 -11.455 6.161 1.00 85.44 119 ALA A N 1
ATOM 903 C CA . ALA A 1 119 ? -12.074 -10.381 6.414 1.00 85.44 119 ALA A CA 1
ATOM 904 C C . ALA A 1 119 ? -13.471 -10.748 5.880 1.00 85.44 119 ALA A C 1
ATOM 906 O O . ALA A 1 119 ? -14.435 -10.734 6.641 1.00 85.44 119 ALA A O 1
ATOM 907 N N . ALA A 1 120 ? -13.574 -11.202 4.628 1.00 84.94 120 ALA A N 1
ATOM 908 C CA . ALA A 1 120 ? -14.839 -11.608 4.014 1.00 84.94 120 ALA A CA 1
ATOM 909 C C . ALA A 1 120 ? -15.547 -12.740 4.776 1.00 84.94 120 ALA A C 1
ATOM 911 O O . ALA A 1 120 ? -16.749 -12.657 5.024 1.00 84.94 120 ALA A O 1
ATOM 912 N N . GLY A 1 121 ? -14.821 -13.777 5.203 1.00 83.56 121 GLY A N 1
ATOM 913 C CA . GLY A 1 121 ? -15.415 -14.873 5.975 1.00 83.56 121 GLY A CA 1
ATOM 914 C C . GLY A 1 121 ? -16.007 -14.425 7.315 1.00 83.56 121 GLY A C 1
ATOM 915 O O . GLY A 1 121 ? -17.060 -14.922 7.714 1.00 83.56 121 GLY A O 1
ATOM 916 N N . LYS A 1 122 ? -15.369 -13.454 7.984 1.00 82.44 122 LYS A N 1
ATOM 917 C CA . LYS A 1 122 ? -15.872 -12.877 9.243 1.00 82.44 122 LYS A CA 1
ATOM 918 C C . LYS A 1 122 ? -17.145 -12.052 9.030 1.00 82.44 122 LYS A C 1
ATOM 920 O O . LYS A 1 122 ? -18.048 -12.129 9.856 1.00 82.44 122 LYS A O 1
ATOM 925 N N . VAL A 1 123 ? -17.223 -11.306 7.928 1.00 81.50 123 VAL A N 1
ATOM 926 C CA . VAL A 1 123 ? -18.370 -10.443 7.587 1.00 81.50 123 VAL A CA 1
ATOM 927 C C . VAL A 1 123 ? -19.588 -11.277 7.206 1.00 81.50 123 VAL A C 1
ATOM 929 O O . VAL A 1 123 ? -20.628 -11.198 7.848 1.00 81.50 123 VAL A O 1
ATOM 932 N N . TYR A 1 124 ? -19.443 -12.161 6.218 1.00 80.44 124 TYR A N 1
ATOM 933 C CA . TYR A 1 124 ? -20.565 -12.941 5.689 1.00 80.44 124 TYR A CA 1
ATOM 934 C C . TYR A 1 124 ? -20.989 -14.119 6.588 1.00 80.44 124 TYR A C 1
ATOM 936 O O . TYR A 1 124 ? -21.848 -14.905 6.188 1.00 80.44 124 TYR A O 1
ATOM 944 N N . ARG A 1 125 ? -20.370 -14.291 7.772 1.00 76.25 125 ARG A N 1
ATOM 945 C CA . ARG A 1 125 ? -20.563 -15.425 8.706 1.00 76.25 125 ARG A CA 1
ATOM 946 C C . ARG A 1 125 ? -20.569 -16.807 8.025 1.00 76.25 125 ARG A C 1
ATOM 948 O O . ARG A 1 125 ? -21.208 -17.746 8.497 1.00 76.25 125 ARG A O 1
ATOM 955 N N . LYS A 1 126 ? -19.851 -16.948 6.909 1.00 80.38 126 LYS A N 1
ATOM 956 C CA . LYS A 1 126 ? -19.713 -18.187 6.126 1.00 80.38 126 LYS A CA 1
ATOM 957 C C . LYS A 1 126 ? -18.266 -18.668 6.154 1.00 80.38 126 LYS A C 1
ATOM 959 O O . LYS A 1 126 ? -17.359 -17.951 6.571 1.00 80.38 126 LYS A O 1
ATOM 964 N N . LYS A 1 127 ? -18.034 -19.906 5.703 1.00 85.12 127 LYS A N 1
ATOM 965 C CA . LYS A 1 127 ? -16.683 -20.484 5.655 1.00 85.12 127 LYS A CA 1
ATOM 966 C C . LYS A 1 127 ? -15.752 -19.575 4.823 1.00 85.12 127 LYS A C 1
ATOM 968 O O . LYS A 1 127 ? -16.046 -19.342 3.651 1.00 85.12 127 LYS A O 1
ATOM 973 N N . PRO A 1 128 ? -14.620 -19.101 5.382 1.00 83.00 128 PRO A N 1
ATOM 974 C CA . PRO A 1 128 ? -13.748 -18.113 4.731 1.00 83.00 128 PRO A CA 1
ATOM 975 C C . PRO A 1 128 ? -13.122 -18.626 3.428 1.00 83.00 128 PRO A C 1
ATOM 977 O O . PRO A 1 128 ? -12.827 -17.847 2.526 1.00 83.00 128 PRO A O 1
ATOM 980 N N . TRP A 1 129 ? -12.962 -19.947 3.312 1.00 85.50 129 TRP A N 1
ATOM 981 C CA . TRP A 1 129 ? -12.325 -20.603 2.173 1.00 85.50 129 TRP A CA 1
ATOM 982 C C . TRP A 1 129 ? -12.986 -20.291 0.828 1.00 85.50 129 TRP A C 1
ATOM 984 O O . TRP A 1 129 ? -12.275 -20.089 -0.150 1.00 85.50 129 TRP A O 1
ATOM 994 N N . SER A 1 130 ? -14.317 -20.194 0.764 1.00 86.88 130 SER A N 1
ATOM 995 C CA . SER A 1 130 ? -15.014 -19.915 -0.499 1.00 86.88 130 SER A CA 1
ATOM 996 C C . SER A 1 130 ? -14.593 -18.567 -1.091 1.00 86.88 130 SER A C 1
ATOM 998 O O . SER A 1 130 ? -14.257 -18.480 -2.268 1.00 86.88 130 SER A O 1
ATOM 1000 N N . TYR A 1 131 ? -14.534 -17.530 -0.254 1.00 88.44 131 TYR A N 1
ATOM 1001 C CA . TYR A 1 131 ? -14.137 -16.185 -0.673 1.00 88.44 131 TYR A CA 1
ATOM 1002 C C . TYR A 1 131 ? -12.635 -16.088 -0.964 1.00 88.44 131 TYR A C 1
ATOM 1004 O O . TYR A 1 131 ? -12.231 -15.382 -1.885 1.00 88.44 131 TYR A O 1
ATOM 1012 N N . MET A 1 132 ? -11.807 -16.832 -0.219 1.00 89.75 132 MET A N 1
ATOM 1013 C CA . MET A 1 132 ? -10.365 -16.923 -0.478 1.00 89.75 132 MET A CA 1
ATOM 1014 C C . MET A 1 132 ? -10.064 -17.505 -1.859 1.00 89.75 132 MET A C 1
ATOM 1016 O O . MET A 1 132 ? -9.214 -16.968 -2.562 1.00 89.75 132 MET A O 1
ATOM 1020 N N . VAL A 1 133 ? -10.758 -18.576 -2.255 1.00 91.81 133 VAL A N 1
ATOM 1021 C CA . VAL A 1 133 ? -10.522 -19.245 -3.544 1.00 91.81 133 VAL A CA 1
ATOM 1022 C C . VAL A 1 133 ? -10.926 -18.347 -4.709 1.00 91.81 133 VAL A C 1
ATOM 1024 O O . VAL A 1 133 ? -10.142 -18.184 -5.637 1.00 91.81 133 VAL A O 1
ATOM 1027 N N . ILE A 1 134 ? -12.101 -17.713 -4.645 1.00 92.00 134 ILE A N 1
ATOM 1028 C CA . ILE A 1 134 ? -12.573 -16.804 -5.704 1.00 92.00 134 ILE A CA 1
ATOM 1029 C C . ILE A 1 134 ? -11.565 -15.667 -5.925 1.00 92.00 134 ILE A C 1
ATOM 1031 O O . ILE A 1 134 ? -11.167 -15.392 -7.056 1.00 92.00 134 ILE A O 1
ATOM 1035 N N . MET A 1 135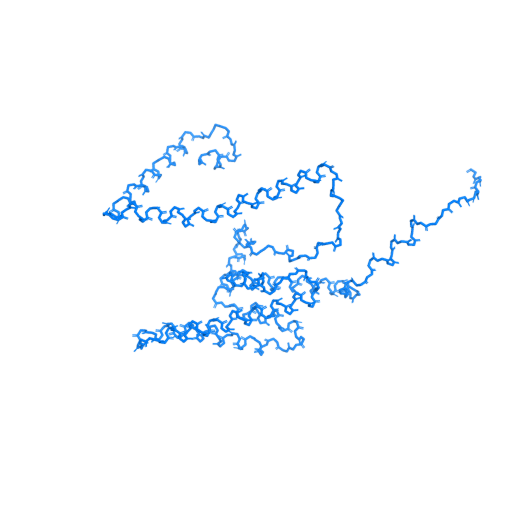 ? -11.091 -15.051 -4.840 1.00 89.81 135 MET A N 1
ATOM 1036 C CA . MET A 1 135 ? -10.120 -13.958 -4.915 1.00 89.81 135 MET A CA 1
ATOM 1037 C C . MET A 1 135 ? -8.740 -14.410 -5.384 1.00 89.81 135 MET A C 1
ATOM 1039 O O . MET A 1 135 ? -8.086 -13.684 -6.131 1.00 89.81 135 MET A O 1
ATOM 1043 N N . ALA A 1 136 ? -8.303 -15.606 -4.982 1.00 93.50 136 ALA A N 1
ATOM 1044 C CA . ALA A 1 136 ? -7.053 -16.188 -5.454 1.00 93.50 136 ALA A CA 1
ATOM 1045 C C . ALA A 1 136 ? -7.100 -16.451 -6.965 1.00 93.50 136 ALA A C 1
ATOM 1047 O O . ALA A 1 136 ? -6.150 -16.113 -7.663 1.00 93.50 136 ALA A O 1
ATOM 1048 N N . VAL A 1 137 ? -8.209 -16.995 -7.479 1.00 94.94 137 VAL A N 1
ATOM 1049 C CA . VAL A 1 137 ? -8.386 -17.263 -8.916 1.00 94.94 137 VAL A CA 1
ATOM 1050 C C . VAL A 1 137 ? -8.325 -15.972 -9.729 1.00 94.94 137 VAL A C 1
ATOM 1052 O O . VAL A 1 137 ? -7.630 -15.936 -10.739 1.00 94.94 137 VAL A O 1
ATOM 1055 N N . LEU A 1 138 ? -8.989 -14.902 -9.283 1.00 93.7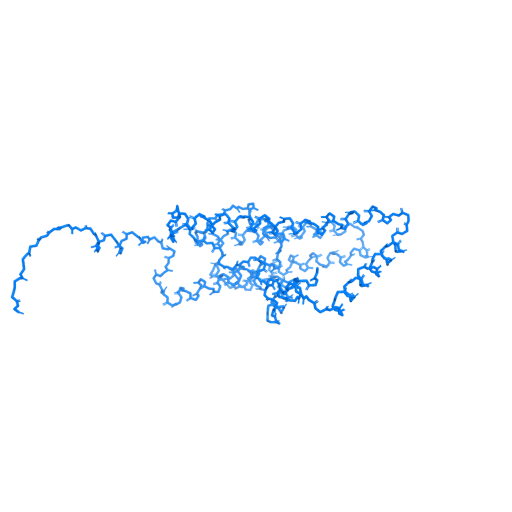5 138 LEU A N 1
ATOM 1056 C CA . LEU A 1 138 ? -8.935 -13.613 -9.980 1.00 93.75 138 LEU A CA 1
ATOM 1057 C C . LEU A 1 138 ? -7.522 -13.009 -9.953 1.00 93.75 138 LEU A C 1
ATOM 1059 O O . LEU A 1 138 ? -6.999 -12.609 -10.990 1.00 93.75 138 LEU A O 1
ATOM 1063 N N . PHE A 1 139 ? -6.870 -12.984 -8.787 1.00 94.38 139 PHE A N 1
ATOM 1064 C CA . PHE A 1 139 ? -5.547 -12.371 -8.653 1.00 94.38 139 PHE A CA 1
ATOM 1065 C C . PHE A 1 139 ? -4.459 -13.150 -9.403 1.00 94.38 139 PHE A C 1
ATOM 1067 O O . PHE A 1 139 ? -3.700 -12.575 -10.181 1.00 94.38 139 PHE A O 1
ATOM 1074 N N . TYR A 1 140 ? -4.397 -14.470 -9.219 1.00 94.19 140 TYR A N 1
ATOM 1075 C CA . TYR A 1 140 ? -3.416 -15.299 -9.915 1.00 94.19 140 TYR A CA 1
ATOM 1076 C C . TYR A 1 140 ? -3.741 -15.487 -11.390 1.00 94.19 140 TYR A C 1
ATOM 1078 O O . TYR A 1 140 ? -2.818 -15.597 -12.189 1.00 94.19 140 TYR A O 1
ATOM 1086 N N . GLY A 1 141 ? -5.021 -15.470 -11.769 1.00 93.81 141 GLY A N 1
ATOM 1087 C CA . GLY A 1 141 ? -5.435 -15.449 -13.168 1.00 93.81 141 GLY A CA 1
ATOM 1088 C C . GLY A 1 141 ? -4.848 -14.246 -13.902 1.00 93.81 141 GLY A C 1
ATOM 1089 O O . GLY A 1 141 ? -4.275 -14.414 -14.973 1.00 93.81 141 GLY A O 1
ATOM 1090 N N . TRP A 1 142 ? -4.885 -13.058 -13.290 1.00 94.62 142 TRP A N 1
ATOM 1091 C CA . TRP A 1 142 ? -4.201 -11.878 -13.825 1.00 94.62 142 TRP A CA 1
ATOM 1092 C C . TRP A 1 142 ? -2.687 -12.091 -13.959 1.00 94.62 142 TRP A C 1
ATOM 1094 O O . TRP A 1 142 ? -2.146 -11.878 -15.041 1.00 94.62 142 TRP A O 1
ATOM 1104 N N . VAL A 1 143 ? -2.002 -12.553 -12.906 1.00 93.19 143 VAL A N 1
ATOM 1105 C CA . VAL A 1 143 ? -0.541 -12.769 -12.945 1.00 93.19 143 VAL A CA 1
ATOM 1106 C C . VAL A 1 143 ? -0.147 -13.775 -14.030 1.00 93.19 143 VAL A C 1
ATOM 1108 O O . VAL A 1 143 ? 0.792 -13.529 -14.783 1.00 93.19 143 VAL A O 1
ATOM 1111 N N . ILE A 1 144 ? -0.875 -14.887 -14.144 1.00 93.94 144 ILE A N 1
ATOM 1112 C CA . ILE A 1 144 ? -0.631 -15.907 -15.170 1.00 93.94 144 ILE A CA 1
ATOM 1113 C C . ILE A 1 144 ? -0.840 -15.310 -16.561 1.00 93.94 144 ILE A C 1
ATOM 1115 O O . ILE A 1 144 ? 0.021 -15.496 -17.415 1.00 93.94 144 ILE A O 1
ATOM 1119 N N . LEU A 1 145 ? -1.921 -14.548 -16.773 1.00 92.50 145 LEU A N 1
ATOM 1120 C CA . LEU A 1 145 ? -2.199 -13.899 -18.057 1.00 92.50 145 LEU A CA 1
ATOM 1121 C C . LEU A 1 145 ? -1.085 -12.927 -18.474 1.00 92.50 145 LEU A C 1
ATOM 1123 O O . LEU A 1 145 ? -0.722 -12.905 -19.651 1.00 92.50 145 LEU A O 1
ATOM 1127 N N . GLN A 1 146 ? -0.485 -12.207 -17.519 1.00 91.44 146 GLN A N 1
ATOM 1128 C CA . GLN A 1 146 ? 0.681 -11.354 -17.783 1.00 91.44 146 GLN A CA 1
ATOM 1129 C C . GLN A 1 146 ? 1.927 -12.165 -18.154 1.00 91.44 146 GLN A C 1
ATOM 1131 O O . GLN A 1 146 ? 2.647 -11.806 -19.078 1.00 91.44 146 GLN A O 1
ATOM 1136 N N . VAL A 1 147 ? 2.186 -13.289 -17.479 1.00 91.44 147 VAL A N 1
ATOM 1137 C CA . VAL A 1 147 ? 3.339 -14.148 -17.809 1.00 91.44 147 VAL A CA 1
ATOM 1138 C C . VAL A 1 147 ? 3.153 -14.830 -19.170 1.00 91.44 147 VAL A C 1
ATOM 1140 O O . VAL A 1 147 ? 4.116 -15.008 -19.913 1.00 91.44 147 VAL A O 1
ATOM 1143 N N . THR A 1 148 ? 1.920 -15.189 -19.534 1.00 90.62 148 THR A N 1
ATOM 1144 C CA . THR A 1 148 ? 1.623 -15.841 -20.819 1.00 90.62 148 THR A CA 1
ATOM 1145 C C . THR A 1 148 ? 1.698 -14.911 -22.029 1.00 90.62 148 THR A C 1
ATOM 1147 O O . THR A 1 148 ? 1.756 -15.413 -23.151 1.00 90.62 148 THR A O 1
ATOM 1150 N N . GLU A 1 149 ? 1.761 -13.588 -21.836 1.00 89.94 149 GLU A N 1
ATOM 1151 C CA . GLU A 1 149 ? 1.969 -12.623 -22.929 1.00 89.94 149 GLU A CA 1
ATOM 1152 C C . GLU A 1 149 ? 3.251 -12.922 -23.721 1.00 89.94 149 GLU A C 1
ATOM 1154 O O . GLU A 1 149 ? 3.286 -12.732 -24.934 1.00 89.94 149 GLU A O 1
ATOM 1159 N N . ILE A 1 150 ? 4.261 -13.506 -23.066 1.00 88.62 150 ILE A N 1
ATOM 1160 C CA . ILE A 1 150 ? 5.518 -13.937 -23.697 1.00 88.62 150 ILE A CA 1
ATOM 1161 C C . ILE A 1 150 ? 5.263 -14.897 -24.878 1.00 88.62 150 ILE A C 1
ATOM 1163 O O . ILE A 1 150 ? 6.050 -14.936 -25.822 1.00 88.62 150 ILE A O 1
ATOM 1167 N N . PHE A 1 151 ? 4.164 -15.660 -24.842 1.00 88.88 151 PHE A N 1
ATOM 1168 C CA . PHE A 1 151 ? 3.808 -16.646 -25.866 1.00 88.88 151 PHE A CA 1
ATOM 1169 C C . PHE A 1 151 ? 2.722 -16.165 -26.836 1.00 88.88 151 PHE A C 1
ATOM 1171 O O . PHE A 1 151 ? 2.641 -16.680 -27.951 1.00 88.88 151 PHE A O 1
ATOM 1178 N N . ALA A 1 152 ? 1.874 -15.214 -26.433 1.00 87.31 152 ALA A N 1
ATOM 1179 C CA . ALA A 1 152 ? 0.757 -14.734 -27.243 1.00 87.31 152 ALA A CA 1
ATOM 1180 C C . ALA A 1 152 ? 0.419 -13.266 -26.943 1.00 87.31 152 ALA A C 1
ATOM 1182 O O . ALA A 1 152 ? -0.002 -12.912 -25.840 1.00 87.31 152 ALA A O 1
ATOM 1183 N N . ASN A 1 153 ? 0.526 -12.421 -27.970 1.00 89.31 153 ASN A N 1
ATOM 1184 C CA . ASN A 1 153 ? 0.223 -10.996 -27.870 1.00 89.31 153 ASN A CA 1
ATOM 1185 C C . ASN A 1 153 ? -1.273 -10.763 -27.598 1.00 89.31 153 ASN A C 1
ATOM 1187 O O . ASN A 1 153 ? -2.136 -11.371 -28.231 1.00 89.31 153 ASN A O 1
ATOM 1191 N N . GLY A 1 154 ? -1.582 -9.843 -26.682 1.00 84.38 154 GLY A N 1
ATOM 1192 C CA . GLY A 1 154 ? -2.952 -9.405 -26.390 1.00 84.38 154 GLY A CA 1
ATOM 1193 C C . GLY A 1 154 ? -3.626 -10.074 -25.184 1.00 84.38 154 GLY A C 1
ATOM 1194 O O . GLY A 1 154 ? -4.642 -9.561 -24.711 1.00 84.38 154 GLY A O 1
ATOM 1195 N N . LEU A 1 155 ? -3.048 -11.142 -24.615 1.00 89.81 155 LEU A N 1
ATOM 1196 C CA . LEU A 1 155 ? -3.541 -11.744 -23.361 1.00 89.81 155 LEU A CA 1
ATOM 1197 C C . LEU A 1 155 ? -3.419 -10.793 -22.159 1.00 89.81 155 LEU A C 1
ATOM 1199 O O . LEU A 1 155 ? -4.232 -10.863 -21.237 1.00 89.81 155 LEU A O 1
ATOM 1203 N N . ALA A 1 156 ? -2.473 -9.853 -22.203 1.00 90.00 156 ALA A N 1
ATOM 1204 C CA . ALA A 1 156 ? -2.291 -8.842 -21.168 1.00 90.00 156 ALA A CA 1
ATOM 1205 C C . ALA A 1 156 ? -3.535 -7.968 -20.957 1.00 90.00 156 ALA A C 1
ATOM 1207 O O . ALA A 1 156 ? -3.904 -7.682 -19.818 1.00 90.00 156 ALA A O 1
ATOM 1208 N N . TYR A 1 157 ? -4.246 -7.589 -22.026 1.00 92.06 157 TYR A N 1
ATOM 1209 C CA . TYR A 1 157 ? -5.476 -6.792 -21.911 1.00 92.06 157 TYR A CA 1
ATOM 1210 C C . TYR A 1 157 ? -6.585 -7.561 -21.191 1.00 92.06 157 TYR A C 1
ATOM 1212 O O . TYR A 1 157 ? -7.279 -7.002 -20.343 1.00 92.06 157 TYR A O 1
ATOM 1220 N N . VAL A 1 158 ? -6.707 -8.862 -21.473 1.00 93.12 158 VAL A N 1
ATOM 1221 C CA . VAL A 1 158 ? -7.615 -9.756 -20.741 1.00 93.12 158 VAL A CA 1
ATOM 1222 C C . VAL A 1 158 ? -7.189 -9.843 -19.275 1.00 93.12 158 VAL A C 1
ATOM 1224 O O . VAL A 1 158 ? -8.034 -9.764 -18.386 1.00 93.12 158 VAL A O 1
ATOM 1227 N N . GLY A 1 159 ? -5.881 -9.909 -19.012 1.00 93.31 159 GLY A N 1
ATOM 1228 C CA . GLY A 1 159 ? -5.317 -9.821 -17.667 1.00 93.31 159 GLY A CA 1
ATOM 1229 C C . GLY A 1 159 ? -5.767 -8.561 -16.925 1.00 93.31 159 GLY A C 1
ATOM 1230 O O . GLY A 1 159 ? -6.248 -8.657 -15.797 1.00 93.31 159 GLY A O 1
ATOM 1231 N N . TRP A 1 160 ? -5.669 -7.388 -17.547 1.00 93.12 160 TRP A N 1
ATOM 1232 C CA . TRP A 1 160 ? -6.118 -6.129 -16.943 1.00 93.12 160 TRP A CA 1
ATOM 1233 C C . TRP A 1 160 ? -7.618 -6.121 -16.625 1.00 93.12 160 TRP A C 1
ATOM 1235 O O . TRP A 1 160 ? -8.004 -5.641 -15.561 1.00 93.12 160 TRP A O 1
ATOM 1245 N N . VAL A 1 161 ? -8.464 -6.712 -17.476 1.00 95.06 161 VAL A N 1
ATOM 1246 C CA . VAL A 1 161 ? -9.903 -6.874 -17.187 1.00 95.06 161 VAL A CA 1
ATOM 1247 C C . VAL A 1 161 ? -10.126 -7.779 -15.970 1.00 95.06 161 VAL A C 1
ATOM 1249 O O . VAL A 1 161 ? -10.936 -7.456 -15.097 1.00 95.06 161 VAL A O 1
ATOM 1252 N N . VAL A 1 162 ? -9.380 -8.882 -15.868 1.00 94.56 162 VAL A N 1
ATOM 1253 C CA . VAL A 1 162 ? -9.432 -9.785 -14.705 1.00 94.56 162 VAL A CA 1
ATOM 1254 C C . VAL A 1 162 ? -8.979 -9.065 -13.427 1.00 94.56 162 VAL A C 1
ATOM 1256 O O . VAL A 1 162 ? -9.622 -9.208 -12.383 1.00 94.56 162 VAL A O 1
ATOM 1259 N N . LEU A 1 163 ? -7.940 -8.227 -13.509 1.00 93.56 163 LEU A N 1
ATOM 1260 C CA . LEU A 1 163 ? -7.504 -7.381 -12.396 1.00 93.56 163 LEU A CA 1
ATOM 1261 C C . LEU A 1 163 ? -8.590 -6.379 -11.987 1.00 93.56 163 LEU A C 1
ATOM 1263 O O . LEU A 1 163 ? -8.850 -6.228 -10.795 1.00 93.56 163 LEU A O 1
ATOM 1267 N N . CYS A 1 164 ? -9.258 -5.721 -12.938 1.00 94.44 164 CYS A N 1
ATOM 1268 C CA . CYS A 1 164 ? -10.386 -4.841 -12.629 1.00 94.44 164 CYS A CA 1
ATOM 1269 C C . CYS A 1 164 ? -11.489 -5.595 -11.874 1.00 94.44 164 CYS A C 1
ATOM 1271 O O . CYS A 1 164 ? -11.984 -5.083 -10.874 1.00 94.44 164 CYS A O 1
ATOM 1273 N N . GLY A 1 165 ? -11.806 -6.832 -12.272 1.00 93.81 165 GLY A N 1
ATOM 1274 C CA . GLY A 1 165 ? -12.743 -7.692 -11.540 1.00 93.81 165 GLY A CA 1
ATOM 1275 C C . GLY A 1 165 ? -12.307 -7.970 -10.096 1.00 93.81 165 GLY A C 1
ATOM 1276 O O . GLY A 1 165 ? -13.118 -7.869 -9.173 1.00 93.81 165 GLY A O 1
ATOM 1277 N N . PHE A 1 166 ? -11.018 -8.246 -9.877 1.00 94.38 166 PHE A N 1
ATOM 1278 C CA . PHE A 1 166 ? -10.446 -8.377 -8.534 1.00 94.38 166 PHE A CA 1
ATOM 1279 C C . PHE A 1 166 ? -10.598 -7.085 -7.711 1.00 94.38 166 PHE A C 1
ATOM 1281 O O . PHE A 1 166 ? -11.078 -7.132 -6.576 1.00 94.38 166 PHE A O 1
ATOM 1288 N N . LEU A 1 167 ? -10.248 -5.926 -8.277 1.00 94.38 167 LEU A N 1
ATOM 1289 C CA . LEU A 1 167 ? -10.350 -4.635 -7.586 1.00 94.38 167 LEU A CA 1
ATOM 1290 C C . LEU A 1 167 ? -11.807 -4.289 -7.252 1.00 94.38 167 LEU A C 1
ATOM 1292 O O . LEU A 1 167 ? -12.094 -3.906 -6.118 1.00 94.38 167 LEU A O 1
ATOM 1296 N N . THR A 1 168 ? -12.740 -4.494 -8.185 1.00 93.25 168 THR A N 1
ATOM 1297 C CA . THR A 1 168 ? -14.180 -4.306 -7.949 1.00 93.25 168 THR A CA 1
ATOM 1298 C C . THR A 1 168 ? -14.682 -5.186 -6.810 1.00 93.25 168 THR A C 1
ATOM 1300 O O . THR A 1 168 ? -15.448 -4.715 -5.969 1.00 93.25 168 THR A O 1
ATOM 1303 N N . TYR A 1 169 ? -14.217 -6.434 -6.719 1.00 93.06 169 TYR A N 1
ATOM 1304 C CA . TYR A 1 169 ? -14.573 -7.294 -5.595 1.00 93.06 169 TYR A CA 1
ATOM 1305 C C . TYR A 1 169 ? -14.058 -6.726 -4.262 1.00 93.06 169 TYR A C 1
ATOM 1307 O O . TYR A 1 169 ? -14.808 -6.692 -3.285 1.00 93.06 169 TYR A O 1
ATOM 1315 N N . VAL A 1 170 ? -12.799 -6.271 -4.187 1.00 92.62 170 VAL A N 1
ATOM 1316 C CA . VAL A 1 170 ? -12.247 -5.671 -2.953 1.00 92.62 170 VAL A CA 1
ATOM 1317 C C . VAL A 1 170 ? -13.018 -4.402 -2.563 1.00 92.62 170 VAL A C 1
ATOM 1319 O O . VAL A 1 170 ? -13.301 -4.211 -1.379 1.00 92.62 170 VAL A O 1
ATOM 1322 N N . ILE A 1 171 ? -13.408 -3.570 -3.537 1.00 94.00 171 ILE A N 1
ATOM 1323 C CA . ILE A 1 171 ? -14.261 -2.390 -3.311 1.00 94.00 171 ILE A CA 1
ATOM 1324 C C . ILE A 1 171 ? -15.601 -2.821 -2.712 1.00 94.00 171 ILE A C 1
ATOM 1326 O O . ILE A 1 171 ? -15.994 -2.290 -1.678 1.00 94.00 171 ILE A O 1
ATOM 1330 N N . GLY A 1 172 ? -16.260 -3.824 -3.297 1.00 91.50 172 GLY A N 1
ATOM 1331 C CA . GLY A 1 172 ? -17.522 -4.354 -2.780 1.00 91.50 172 GLY A CA 1
ATOM 1332 C C . GLY A 1 172 ? -17.394 -4.887 -1.351 1.00 91.50 172 GLY A C 1
ATOM 1333 O O . GLY A 1 172 ? -18.202 -4.547 -0.491 1.00 91.50 172 GLY A O 1
ATOM 1334 N N . LEU A 1 173 ? -16.338 -5.653 -1.058 1.00 90.38 173 LEU A N 1
ATOM 1335 C CA . LEU A 1 173 ? -16.063 -6.141 0.297 1.00 90.38 173 LEU A CA 1
ATOM 1336 C C . LEU A 1 173 ? -15.887 -4.985 1.293 1.00 90.38 173 LEU A C 1
ATOM 1338 O O . LEU A 1 173 ? -16.414 -5.039 2.404 1.00 90.38 173 LEU A O 1
ATOM 1342 N N . ARG A 1 174 ? -15.164 -3.938 0.893 1.00 89.62 174 ARG A N 1
ATOM 1343 C CA . ARG A 1 174 ? -14.961 -2.742 1.712 1.00 89.62 174 ARG A CA 1
ATOM 1344 C C . ARG A 1 174 ? -16.261 -1.974 1.939 1.00 89.62 174 ARG A C 1
ATOM 1346 O O . ARG A 1 174 ? -16.517 -1.579 3.073 1.00 89.62 174 ARG A O 1
ATOM 1353 N N . SER A 1 175 ? -17.077 -1.793 0.904 1.00 89.75 175 SER A N 1
ATOM 1354 C CA . SER A 1 175 ? -18.366 -1.108 1.015 1.00 89.75 175 SER A CA 1
ATOM 1355 C C . SER A 1 175 ? -19.332 -1.861 1.934 1.00 89.75 175 SER A C 1
ATOM 1357 O O . SER A 1 175 ? -19.946 -1.231 2.789 1.00 89.75 175 SER A O 1
ATOM 1359 N N . VAL A 1 176 ? -19.384 -3.197 1.853 1.00 87.69 176 VAL A N 1
ATOM 1360 C CA . VAL A 1 176 ? -20.200 -4.022 2.764 1.00 87.69 176 VAL A CA 1
ATOM 1361 C C . VAL A 1 176 ? -19.713 -3.902 4.208 1.00 87.69 176 VAL A C 1
ATOM 1363 O O . VAL A 1 176 ? -20.516 -3.680 5.105 1.00 87.69 176 VAL A O 1
ATOM 1366 N N . ILE A 1 177 ? -18.398 -3.977 4.450 1.00 83.31 177 ILE A N 1
ATOM 1367 C CA . ILE A 1 177 ? -17.834 -3.768 5.797 1.00 83.31 177 ILE A CA 1
ATOM 1368 C C . ILE A 1 177 ? -18.185 -2.376 6.326 1.00 83.31 177 ILE A C 1
ATOM 1370 O O . ILE A 1 177 ? -18.546 -2.228 7.489 1.00 83.31 177 ILE A O 1
ATOM 1374 N N . ARG A 1 178 ? -18.096 -1.350 5.475 1.00 83.06 178 ARG A N 1
ATOM 1375 C CA . ARG A 1 178 ? -18.431 0.026 5.844 1.00 83.06 178 ARG A CA 1
ATOM 1376 C C . ARG A 1 178 ? -19.892 0.146 6.280 1.00 83.06 178 ARG A C 1
ATOM 1378 O O . ARG A 1 178 ? -20.156 0.788 7.293 1.00 83.06 178 ARG A O 1
ATOM 1385 N N . GLU A 1 179 ? -20.810 -0.452 5.528 1.00 83.44 179 GLU A N 1
ATOM 1386 C CA . GLU A 1 179 ? -22.248 -0.426 5.819 1.00 83.44 179 GLU A CA 1
ATOM 1387 C C . GLU A 1 179 ? -22.579 -1.195 7.104 1.00 83.44 179 GLU A C 1
ATOM 1389 O O . GLU A 1 179 ? -23.264 -0.653 7.970 1.00 83.44 179 GLU A O 1
ATOM 1394 N N . GLU A 1 180 ? -22.003 -2.384 7.292 1.00 78.94 180 GLU A N 1
ATOM 1395 C CA . GLU A 1 180 ? -22.159 -3.196 8.511 1.00 78.94 180 GLU A CA 1
ATOM 1396 C C . GLU A 1 180 ? -21.601 -2.496 9.764 1.00 78.94 180 GLU A C 1
ATOM 1398 O O . GLU A 1 180 ? -22.177 -2.581 10.849 1.00 78.94 180 GLU A O 1
ATOM 1403 N N . CYS A 1 181 ? -20.491 -1.766 9.628 1.00 70.06 181 CYS A N 1
ATOM 1404 C CA . CYS A 1 181 ? -19.884 -1.005 10.723 1.00 70.06 181 CYS A CA 1
ATOM 1405 C C . CYS A 1 181 ? -20.500 0.400 10.908 1.00 70.06 181 CYS A C 1
ATOM 1407 O O . CYS A 1 181 ? -20.165 1.099 11.869 1.00 70.06 181 CYS A O 1
ATOM 1409 N N . GLY A 1 182 ? -21.391 0.843 10.011 1.00 68.06 182 GLY A N 1
ATOM 1410 C CA . GLY A 1 182 ? -21.988 2.184 10.037 1.00 68.06 182 GLY A CA 1
ATOM 1411 C C . GLY A 1 182 ? -20.970 3.321 9.866 1.00 68.06 182 GLY A C 1
ATOM 1412 O O . GLY A 1 182 ? -21.115 4.381 10.481 1.00 68.06 182 GLY A O 1
ATOM 1413 N N . LEU A 1 183 ? -19.915 3.090 9.081 1.00 74.56 183 LEU A N 1
ATOM 1414 C CA . LEU A 1 183 ? -18.842 4.054 8.830 1.00 74.56 183 LEU A CA 1
ATOM 1415 C C . LEU A 1 183 ? -19.267 5.073 7.743 1.00 74.56 183 LEU A C 1
ATOM 1417 O O . LEU A 1 183 ? -19.760 4.672 6.687 1.00 74.56 183 LEU A O 1
ATOM 1421 N N . PRO A 1 184 ? -19.051 6.388 7.934 1.00 73.12 184 PRO A N 1
ATOM 1422 C CA . PRO A 1 184 ? -19.327 7.396 6.917 1.00 73.12 184 PRO A CA 1
ATOM 1423 C C . PRO A 1 184 ? -18.330 7.268 5.752 1.00 73.12 184 PRO A C 1
ATOM 1425 O O . PRO A 1 184 ? -17.116 7.238 5.954 1.00 73.12 184 PRO A O 1
ATOM 1428 N N . GLY A 1 185 ? -18.821 7.203 4.512 1.00 76.31 185 GLY A N 1
ATOM 1429 C CA . GLY A 1 185 ? -17.968 7.142 3.322 1.00 76.31 185 GLY A CA 1
ATOM 1430 C C . GLY A 1 185 ? -18.741 6.884 2.031 1.00 76.31 185 GLY A C 1
ATOM 1431 O O . GLY A 1 185 ? -19.918 6.541 2.060 1.00 76.31 185 GLY A O 1
ATOM 1432 N N . SER A 1 186 ? -18.068 7.045 0.890 1.00 86.69 186 SER A N 1
ATOM 1433 C CA . SER A 1 186 ? -18.636 6.802 -0.441 1.00 86.69 186 SER A CA 1
ATOM 1434 C C . SER A 1 186 ? -17.928 5.651 -1.154 1.00 86.69 186 SER A C 1
ATOM 1436 O O . SER A 1 186 ? -16.753 5.372 -0.904 1.00 86.69 186 SER A O 1
ATOM 1438 N N . ILE A 1 187 ? -18.624 5.003 -2.092 1.00 85.56 187 ILE A N 1
ATOM 1439 C CA . ILE A 1 187 ? -18.046 3.941 -2.937 1.00 85.56 187 ILE A CA 1
ATOM 1440 C C . ILE A 1 187 ? -16.831 4.466 -3.725 1.00 85.56 187 ILE A C 1
ATOM 1442 O O . ILE A 1 187 ? -15.869 3.737 -3.945 1.00 85.56 187 ILE A O 1
ATOM 1446 N N . ILE A 1 188 ? -16.826 5.753 -4.093 1.00 84.62 188 ILE A N 1
ATOM 1447 C CA . ILE A 1 188 ? -15.696 6.400 -4.777 1.00 84.62 188 ILE A CA 1
ATOM 1448 C C . ILE A 1 188 ? -14.461 6.455 -3.865 1.00 84.62 188 ILE A C 1
ATOM 1450 O O . ILE A 1 188 ? -13.356 6.147 -4.310 1.00 84.62 188 ILE A O 1
ATOM 1454 N N . ALA A 1 189 ? -14.637 6.799 -2.585 1.00 82.50 189 ALA A N 1
ATOM 1455 C CA . ALA A 1 189 ? -13.541 6.803 -1.616 1.00 82.50 189 ALA A CA 1
ATOM 1456 C C . ALA A 1 189 ? -12.982 5.387 -1.378 1.00 82.50 189 ALA A C 1
ATOM 1458 O O . ALA A 1 189 ? -11.766 5.213 -1.244 1.00 82.50 189 ALA A O 1
ATOM 1459 N N . ASP A 1 190 ? -13.845 4.366 -1.391 1.00 88.50 190 ASP A N 1
ATOM 1460 C CA . ASP A 1 190 ? -13.412 2.965 -1.346 1.00 88.50 190 ASP A CA 1
ATOM 1461 C C . ASP A 1 190 ? -12.613 2.587 -2.597 1.00 88.50 190 ASP A C 1
ATOM 1463 O O . ASP A 1 190 ? -11.554 1.973 -2.478 1.00 88.50 190 ASP A O 1
ATOM 1467 N N . GLY A 1 191 ? -13.068 3.012 -3.780 1.00 90.06 191 GLY A N 1
ATOM 1468 C CA . GLY A 1 191 ? -12.364 2.817 -5.049 1.00 90.06 191 GLY A CA 1
ATOM 1469 C C . GLY A 1 191 ? -10.960 3.417 -5.055 1.00 90.06 191 GLY A C 1
ATOM 1470 O O . GLY A 1 191 ? -9.995 2.728 -5.390 1.00 90.06 191 GLY A O 1
ATOM 1471 N N . LEU A 1 192 ? -10.823 4.668 -4.607 1.00 86.56 192 LEU A N 1
ATOM 1472 C CA . LEU A 1 192 ? -9.522 5.333 -4.485 1.00 86.56 192 LEU A CA 1
ATOM 1473 C C . LEU A 1 192 ? -8.603 4.596 -3.503 1.00 86.56 192 LEU A C 1
ATOM 1475 O O . LEU A 1 192 ? -7.415 4.425 -3.761 1.00 86.56 192 LEU A O 1
ATOM 1479 N N . THR A 1 193 ? -9.159 4.121 -2.389 1.00 87.00 193 THR A N 1
ATOM 1480 C CA . THR A 1 193 ? -8.393 3.375 -1.386 1.00 87.00 193 THR A CA 1
ATOM 1481 C C . THR A 1 193 ? -7.874 2.055 -1.954 1.00 87.00 193 THR A C 1
ATOM 1483 O O . THR A 1 193 ? -6.720 1.691 -1.733 1.00 87.00 193 THR A O 1
ATOM 1486 N N . VAL A 1 194 ? -8.702 1.350 -2.726 1.00 90.50 194 VAL A N 1
ATOM 1487 C CA . VAL A 1 194 ? -8.366 0.044 -3.304 1.00 90.50 194 VAL A CA 1
ATOM 1488 C C . VAL A 1 194 ? -7.357 0.140 -4.454 1.00 90.50 194 VAL A C 1
ATOM 1490 O O . VAL A 1 194 ? -6.686 -0.852 -4.724 1.00 90.50 194 VAL A O 1
ATOM 1493 N N . MET A 1 195 ? -7.128 1.315 -5.059 1.00 86.75 195 MET A N 1
ATOM 1494 C CA . MET A 1 195 ? -5.962 1.505 -5.947 1.00 86.75 195 MET A CA 1
ATOM 1495 C C . MET A 1 195 ? -4.645 1.164 -5.236 1.00 86.75 195 MET A C 1
ATOM 1497 O O . MET A 1 195 ? -3.736 0.587 -5.829 1.00 86.75 195 MET A O 1
ATOM 1501 N N . PHE A 1 196 ? -4.577 1.431 -3.932 1.00 88.19 196 PHE A N 1
ATOM 1502 C CA . PHE A 1 196 ? -3.485 1.031 -3.051 1.00 88.19 196 PHE A CA 1
ATOM 1503 C C . PHE A 1 196 ? -3.804 -0.311 -2.371 1.00 88.19 196 PHE A C 1
ATOM 1505 O O . PHE A 1 196 ? -3.717 -0.443 -1.146 1.00 88.19 196 PHE A O 1
ATOM 1512 N N . TYR A 1 197 ? -4.194 -1.317 -3.163 1.00 87.69 197 TYR A N 1
ATOM 1513 C CA . TYR A 1 197 ? -4.785 -2.570 -2.673 1.00 87.69 197 TYR A CA 1
ATOM 1514 C C . TYR A 1 197 ? -4.010 -3.284 -1.547 1.00 87.69 197 TYR A C 1
ATOM 1516 O O . TYR A 1 197 ? -4.683 -3.782 -0.641 1.00 87.69 197 TYR A O 1
ATOM 1524 N N . PRO A 1 198 ? -2.656 -3.334 -1.502 1.00 89.25 198 PRO A N 1
ATOM 1525 C CA . PRO A 1 198 ? -1.964 -4.051 -0.428 1.00 89.25 198 PRO A CA 1
ATOM 1526 C C . PRO A 1 198 ? -2.260 -3.417 0.936 1.00 89.25 198 PRO A C 1
ATOM 1528 O O . PRO A 1 198 ? -2.476 -4.104 1.933 1.00 89.25 198 PRO A O 1
ATOM 1531 N N . PHE A 1 199 ? -2.340 -2.089 0.960 1.00 88.75 199 PHE A N 1
ATOM 1532 C CA . PHE A 1 199 ? -2.656 -1.309 2.147 1.00 88.75 199 PHE A CA 1
ATOM 1533 C C . PHE A 1 199 ? -4.139 -1.398 2.492 1.00 88.75 199 PHE A C 1
ATOM 1535 O O . PHE A 1 199 ? -4.492 -1.614 3.649 1.00 88.75 199 PHE A O 1
ATOM 1542 N N . ALA A 1 200 ? -5.012 -1.295 1.486 1.00 89.31 200 ALA A N 1
ATOM 1543 C CA . ALA A 1 200 ? -6.456 -1.364 1.684 1.00 89.31 200 ALA A CA 1
ATOM 1544 C C . ALA A 1 200 ? -6.885 -2.705 2.290 1.00 89.31 200 ALA A C 1
ATOM 1546 O O . ALA A 1 200 ? -7.725 -2.744 3.189 1.00 89.31 200 ALA A O 1
ATOM 1547 N N . VAL A 1 201 ? -6.293 -3.804 1.822 1.00 90.44 201 VAL A N 1
ATOM 1548 C CA . VAL A 1 201 ? -6.634 -5.147 2.283 1.00 90.44 201 VAL A CA 1
ATOM 1549 C C . VAL A 1 201 ? -6.068 -5.438 3.682 1.00 90.44 201 VAL A C 1
ATOM 1551 O O . VAL A 1 201 ? -6.778 -6.025 4.501 1.00 90.44 201 VAL A O 1
ATOM 1554 N N . ASP A 1 202 ? -4.840 -5.005 4.003 1.00 89.25 202 ASP A N 1
ATOM 1555 C CA . ASP A 1 202 ? -4.317 -5.120 5.380 1.00 89.25 202 ASP A CA 1
ATOM 1556 C C . ASP A 1 202 ? -5.128 -4.257 6.361 1.00 89.25 202 ASP A C 1
ATOM 1558 O O . ASP A 1 202 ? -5.464 -4.721 7.455 1.00 89.25 202 ASP A O 1
ATOM 1562 N N . GLN A 1 203 ? -5.525 -3.045 5.948 1.00 87.19 203 GLN A N 1
ATOM 1563 C CA . GLN A 1 203 ? -6.397 -2.165 6.731 1.00 87.19 203 GLN A CA 1
ATOM 1564 C C . GLN A 1 203 ? -7.739 -2.848 7.051 1.00 87.19 203 GLN A C 1
ATOM 1566 O O . GLN A 1 203 ? -8.197 -2.784 8.193 1.00 87.19 203 GLN A O 1
ATOM 1571 N N . LEU A 1 204 ? -8.346 -3.538 6.076 1.00 86.75 204 LEU A N 1
ATOM 1572 C CA . LEU A 1 204 ? -9.615 -4.253 6.257 1.00 86.75 204 LEU A CA 1
ATOM 1573 C C . LEU A 1 204 ? -9.507 -5.400 7.269 1.00 86.75 204 LEU A C 1
ATOM 1575 O O . LEU A 1 204 ? -10.342 -5.494 8.169 1.00 86.75 204 LEU A O 1
ATOM 1579 N N . ASP A 1 205 ? -8.486 -6.257 7.166 1.00 86.94 205 ASP A N 1
ATOM 1580 C CA . ASP A 1 205 ? -8.329 -7.376 8.110 1.00 86.94 205 ASP A CA 1
ATOM 1581 C C . ASP A 1 205 ? -8.003 -6.881 9.527 1.00 86.94 205 ASP A C 1
ATOM 1583 O O . ASP A 1 205 ? -8.577 -7.385 10.495 1.00 86.94 205 ASP A O 1
ATOM 1587 N N . LYS A 1 206 ? -7.150 -5.853 9.672 1.00 84.25 206 LYS A N 1
ATOM 1588 C CA . LYS A 1 206 ? -6.856 -5.238 10.981 1.00 84.25 206 LYS A CA 1
ATOM 1589 C C . LYS A 1 206 ? -8.104 -4.656 11.633 1.00 84.25 206 LYS A C 1
ATOM 1591 O O . LYS A 1 206 ? -8.340 -4.912 12.811 1.00 84.25 206 LYS A O 1
ATOM 1596 N N . HIS A 1 207 ? -8.903 -3.905 10.881 1.00 80.25 207 HIS A N 1
ATOM 1597 C CA . HIS A 1 207 ? -10.115 -3.300 11.421 1.00 80.25 207 HIS A CA 1
ATOM 1598 C C . HIS A 1 207 ? -11.117 -4.370 11.866 1.00 80.25 207 HIS A C 1
ATOM 1600 O O . HIS A 1 207 ? -11.589 -4.340 12.999 1.00 80.25 207 HIS A O 1
ATOM 1606 N N . MET A 1 208 ? -11.330 -5.396 11.039 1.00 79.38 208 MET A N 1
ATOM 1607 C CA . MET A 1 208 ? -12.196 -6.521 11.396 1.00 79.38 208 MET A CA 1
ATOM 1608 C C . MET A 1 208 ? -11.698 -7.302 12.617 1.00 79.38 208 MET A C 1
ATOM 1610 O O . MET A 1 208 ? -12.507 -7.829 13.374 1.00 79.38 208 MET A O 1
ATOM 1614 N N . LEU A 1 209 ? -10.383 -7.424 12.821 1.00 80.62 209 LEU A N 1
ATOM 1615 C CA . LEU A 1 209 ? -9.832 -8.048 14.030 1.00 80.62 209 LEU A CA 1
ATOM 1616 C C . LEU A 1 209 ? -10.146 -7.230 15.289 1.00 80.62 209 LEU A C 1
ATOM 1618 O O . LEU A 1 209 ? -10.520 -7.821 16.299 1.00 80.62 209 LEU A O 1
ATOM 1622 N N . ILE A 1 210 ? -10.022 -5.903 15.216 1.00 78.31 210 ILE A N 1
ATOM 1623 C CA . ILE A 1 210 ? -10.302 -4.996 16.339 1.00 78.31 210 ILE A CA 1
ATOM 1624 C C . ILE A 1 210 ? -11.791 -5.034 16.703 1.00 78.31 210 ILE A C 1
ATOM 1626 O O . ILE A 1 210 ? -12.122 -5.244 17.865 1.00 78.31 210 ILE A O 1
ATOM 1630 N N . GLU A 1 211 ? -12.680 -4.920 15.715 1.00 73.44 211 GLU A N 1
ATOM 1631 C CA . GLU A 1 211 ? -14.137 -4.946 15.924 1.00 73.44 211 GLU A CA 1
ATOM 1632 C C . GLU A 1 211 ? -14.612 -6.276 16.537 1.00 73.44 211 GLU A C 1
ATOM 1634 O O . GLU A 1 211 ? -15.447 -6.309 17.439 1.00 73.44 211 GLU A O 1
ATOM 1639 N N . GLN A 1 212 ? -14.054 -7.407 16.091 1.00 74.50 212 GLN A N 1
ATOM 1640 C CA . GLN A 1 212 ? -14.388 -8.716 16.666 1.00 74.50 212 GLN A CA 1
ATOM 1641 C C . GLN A 1 212 ? -13.876 -8.869 18.096 1.00 74.50 212 GLN A C 1
ATOM 1643 O O . GLN A 1 212 ? -14.551 -9.479 18.924 1.00 74.50 212 GLN A O 1
ATOM 1648 N N . GLN A 1 213 ? -12.694 -8.327 18.388 1.00 78.12 213 GLN A N 1
ATOM 1649 C CA . GLN A 1 213 ? -12.154 -8.333 19.739 1.00 78.12 213 GLN A CA 1
ATOM 1650 C C . GLN A 1 213 ? -13.026 -7.480 20.668 1.00 78.12 213 GLN A C 1
ATOM 1652 O O . GLN A 1 213 ? -13.421 -7.960 21.725 1.00 78.12 213 GLN A O 1
ATOM 1657 N N . GLN A 1 214 ? -13.446 -6.292 20.224 1.00 71.56 214 GLN A N 1
ATOM 1658 C CA . GLN A 1 214 ? -14.387 -5.455 20.973 1.00 71.56 214 GLN A CA 1
ATOM 1659 C C . GLN A 1 214 ? -15.720 -6.160 21.228 1.00 71.56 214 GLN A C 1
ATOM 1661 O O . GLN A 1 214 ? -16.197 -6.160 22.355 1.00 71.56 214 GLN A O 1
ATOM 1666 N N . LYS A 1 215 ? -16.288 -6.832 20.222 1.00 69.69 215 LYS A N 1
ATOM 1667 C CA . LYS A 1 215 ? -17.526 -7.605 20.388 1.00 69.69 215 LYS A CA 1
ATOM 1668 C C . LYS A 1 215 ? -17.378 -8.799 21.339 1.00 69.69 215 LYS A C 1
ATOM 1670 O O . LYS A 1 215 ? -18.354 -9.241 21.940 1.00 69.69 215 LYS A O 1
ATOM 1675 N N . LYS A 1 216 ? -16.179 -9.375 21.436 1.00 75.75 216 LYS A N 1
ATOM 1676 C CA . LYS A 1 216 ? -15.888 -10.457 22.381 1.00 75.75 216 LYS A CA 1
ATOM 1677 C C . LYS A 1 216 ? -15.786 -9.929 23.812 1.00 75.75 216 LYS A C 1
ATOM 1679 O O . LYS A 1 216 ? -16.277 -10.590 24.723 1.00 75.75 216 LYS A O 1
ATOM 1684 N N . ASP A 1 217 ? -15.141 -8.781 23.983 1.00 74.44 217 ASP A N 1
ATOM 1685 C CA . ASP A 1 217 ? -14.916 -8.157 25.288 1.00 74.44 217 ASP A CA 1
ATOM 1686 C C . ASP A 1 217 ? -16.198 -7.485 25.826 1.00 74.44 217 ASP A C 1
ATOM 1688 O O . ASP A 1 217 ? -16.433 -7.496 27.033 1.00 74.44 217 ASP A O 1
ATOM 1692 N N . ASP A 1 218 ? -17.072 -6.993 24.941 1.00 70.50 218 ASP A N 1
ATOM 1693 C CA . ASP A 1 218 ? -18.421 -6.516 25.258 1.00 70.50 218 ASP A CA 1
ATOM 1694 C C . ASP A 1 218 ? -19.458 -7.078 24.254 1.00 70.50 218 ASP A C 1
ATOM 1696 O O . ASP A 1 218 ? -19.603 -6.563 23.138 1.00 70.50 218 ASP A O 1
ATOM 1700 N N . PRO A 1 219 ? -20.219 -8.127 24.628 1.00 65.69 219 PRO A N 1
ATOM 1701 C CA . PRO A 1 219 ? -21.182 -8.775 23.738 1.00 65.69 219 PRO A CA 1
ATOM 1702 C C . PRO A 1 219 ? -22.420 -7.921 23.436 1.00 65.69 219 PRO A C 1
ATOM 1704 O O . PRO A 1 219 ? -23.156 -8.253 22.503 1.00 65.69 219 PRO A O 1
ATOM 1707 N N . ASN A 1 220 ? -22.655 -6.844 24.196 1.00 60.34 220 ASN A N 1
ATOM 1708 C CA . ASN A 1 220 ? -23.785 -5.934 24.000 1.00 60.34 220 ASN A CA 1
ATOM 1709 C C . ASN A 1 220 ? -23.395 -4.676 23.201 1.00 60.34 220 ASN A C 1
ATOM 1711 O O . ASN A 1 220 ? -24.259 -3.886 22.822 1.00 60.34 220 ASN A O 1
ATOM 1715 N N . CYS A 1 221 ? -22.109 -4.517 22.868 1.00 55.78 221 CYS A N 1
ATOM 1716 C CA . CYS A 1 221 ? -21.633 -3.570 21.862 1.00 55.78 221 CYS A CA 1
ATOM 1717 C C . CYS A 1 221 ? -21.968 -4.071 20.442 1.00 55.78 221 CYS A C 1
ATOM 1719 O O . CYS A 1 221 ? -21.099 -4.387 19.630 1.00 55.78 221 CYS A O 1
ATOM 1721 N N . THR A 1 222 ? -23.253 -4.169 20.111 1.00 50.78 222 THR A N 1
ATOM 1722 C CA . THR A 1 222 ? -23.705 -4.156 18.713 1.00 50.78 222 THR A CA 1
ATOM 1723 C C . THR A 1 222 ? -23.862 -2.705 18.287 1.00 50.78 222 THR A C 1
ATOM 1725 O O . THR A 1 222 ? -24.423 -1.943 19.067 1.00 50.78 222 THR A O 1
ATOM 1728 N N . GLY A 1 223 ? -23.348 -2.340 17.100 1.00 52.62 223 GLY A N 1
ATOM 1729 C CA . GLY A 1 223 ? -23.349 -0.988 16.517 1.00 52.62 223 GLY A CA 1
ATOM 1730 C C . GLY A 1 223 ? -24.301 -0.019 17.217 1.00 52.62 223 GLY A C 1
ATOM 1731 O O . GLY A 1 223 ? -25.510 -0.131 17.060 1.00 52.62 223 GLY A O 1
ATOM 1732 N N . ILE A 1 224 ? -23.726 0.849 18.053 1.00 43.25 224 ILE A N 1
ATOM 1733 C CA . ILE A 1 224 ? -24.419 1.579 19.120 1.00 43.25 224 ILE A CA 1
ATOM 1734 C C . ILE A 1 224 ? -25.572 2.410 18.544 1.00 43.25 224 ILE A C 1
ATOM 1736 O O . ILE A 1 224 ? -25.364 3.537 18.097 1.00 43.25 224 ILE A O 1
ATOM 1740 N N . GLU A 1 225 ? -26.798 1.899 18.621 1.00 41.41 225 GLU A N 1
ATOM 1741 C CA . GLU A 1 225 ? -27.945 2.772 18.816 1.00 41.41 225 GLU A CA 1
ATOM 1742 C C . GLU A 1 225 ? -28.004 3.101 20.315 1.00 41.41 225 GLU A C 1
ATOM 1744 O O . GLU A 1 225 ? -27.993 2.215 21.168 1.00 41.41 225 GLU A O 1
ATOM 1749 N N . ASN A 1 226 ? -28.057 4.398 20.622 1.00 36.38 226 ASN A N 1
ATOM 1750 C CA . ASN A 1 226 ? -28.359 4.979 21.932 1.00 36.38 226 ASN A CA 1
ATOM 1751 C C . ASN A 1 226 ? -27.238 5.066 22.989 1.00 36.38 226 ASN A C 1
ATOM 1753 O O . ASN A 1 226 ? -27.411 4.660 24.137 1.00 36.38 226 ASN A O 1
ATOM 1757 N N . LYS A 1 227 ? -26.210 5.882 22.711 1.00 39.31 227 LYS A N 1
ATOM 1758 C CA . LYS A 1 227 ? -25.638 6.778 23.748 1.00 39.31 227 LYS A CA 1
ATOM 1759 C C . LYS A 1 227 ? -26.457 8.076 23.912 1.00 39.31 227 LYS A C 1
ATOM 1761 O O . LYS A 1 227 ? -25.918 9.167 24.044 1.00 39.31 227 LYS A O 1
ATOM 1766 N N . HIS A 1 228 ? -27.783 7.948 23.918 1.00 36.53 228 HIS A N 1
ATOM 1767 C CA . HIS A 1 228 ? -28.720 8.960 24.427 1.00 36.53 228 HIS A CA 1
ATOM 1768 C C . HIS A 1 228 ? -29.585 8.437 25.589 1.00 36.53 228 HIS A C 1
ATOM 1770 O O . HIS A 1 228 ? -30.394 9.182 26.129 1.00 36.53 228 HIS A O 1
ATOM 1776 N N . ALA A 1 229 ? -29.390 7.191 26.046 1.00 40.00 229 ALA A N 1
ATOM 1777 C CA . ALA A 1 229 ? -30.186 6.620 27.139 1.00 40.00 229 ALA A CA 1
ATOM 1778 C C . ALA A 1 229 ? -29.432 6.418 28.467 1.00 40.00 229 ALA A C 1
ATOM 1780 O O . ALA A 1 229 ? -30.076 6.119 29.470 1.00 40.00 229 ALA A O 1
ATOM 1781 N N . VAL A 1 230 ? -28.106 6.610 28.516 1.00 40.88 230 VAL A N 1
ATOM 1782 C CA . VAL A 1 230 ? -27.326 6.418 29.760 1.00 40.88 230 VAL A CA 1
ATOM 1783 C C . VAL A 1 230 ? -26.786 7.726 30.354 1.00 40.88 230 VAL A C 1
ATOM 1785 O O . VAL A 1 230 ? -26.476 7.741 31.536 1.00 40.88 230 VAL A O 1
ATOM 1788 N N . ASP A 1 231 ? -26.787 8.848 29.621 1.00 39.12 231 ASP A N 1
ATOM 1789 C CA . ASP A 1 231 ? -26.169 10.097 30.119 1.00 39.12 231 ASP A CA 1
ATOM 1790 C C . ASP A 1 231 ? -27.080 11.342 30.134 1.00 39.12 231 ASP A C 1
ATOM 1792 O O . ASP A 1 231 ? -26.636 12.443 30.428 1.00 39.12 231 ASP A O 1
ATOM 1796 N N . ILE A 1 232 ? -28.389 11.193 29.877 1.00 37.34 232 ILE A N 1
ATOM 1797 C CA . ILE A 1 232 ? -29.367 12.300 30.028 1.00 37.34 232 ILE A CA 1
ATOM 1798 C C . ILE A 1 232 ? -30.286 12.114 31.252 1.00 37.34 232 ILE A C 1
ATOM 1800 O O . ILE A 1 232 ? -30.953 13.050 31.681 1.00 37.34 232 ILE A O 1
ATOM 1804 N N . ARG A 1 233 ? -30.264 10.952 31.924 1.00 36.19 233 ARG A N 1
ATOM 1805 C CA . ARG A 1 233 ? -30.979 10.771 33.208 1.00 36.19 233 ARG A CA 1
ATOM 1806 C C . ARG A 1 233 ? -30.137 11.049 34.457 1.00 36.19 233 ARG A C 1
ATOM 1808 O O . ARG A 1 233 ? -30.693 11.007 35.547 1.00 36.19 233 ARG A O 1
ATOM 1815 N N . ALA A 1 234 ? -28.845 11.360 34.322 1.00 42.81 234 ALA A N 1
ATOM 1816 C CA . ALA A 1 234 ? -27.979 11.647 35.469 1.00 42.81 234 ALA A CA 1
ATOM 1817 C C . ALA A 1 234 ? -27.647 13.139 35.672 1.00 42.81 234 ALA A C 1
ATOM 1819 O O . ALA A 1 234 ? -27.143 13.485 36.735 1.00 42.81 234 ALA A O 1
ATOM 1820 N N . VAL A 1 235 ? -27.936 14.032 34.710 1.00 43.28 235 VAL A N 1
ATOM 1821 C CA . VAL A 1 235 ? -27.477 15.441 34.791 1.00 43.28 235 VAL A CA 1
ATOM 1822 C C . VAL A 1 235 ? -28.577 16.487 34.547 1.00 43.28 235 VAL A C 1
ATOM 1824 O O . VAL A 1 235 ? -28.307 17.682 34.588 1.00 43.28 235 VAL A O 1
ATOM 1827 N N . GLN A 1 236 ? -29.852 16.104 34.396 1.00 40.53 236 GLN A N 1
ATOM 1828 C CA . GLN A 1 236 ? -30.920 17.115 34.386 1.00 40.53 236 GLN A CA 1
ATOM 1829 C C . GLN A 1 236 ? -32.257 16.632 34.957 1.00 40.53 236 GLN A C 1
ATOM 1831 O O . GLN A 1 236 ? -33.171 16.232 34.244 1.00 40.53 236 GLN A O 1
ATOM 1836 N N . SER A 1 237 ? -32.397 16.771 36.276 1.00 27.70 237 SER A N 1
ATOM 1837 C CA . SER A 1 237 ? -33.596 17.394 36.842 1.00 27.70 237 SER A CA 1
ATOM 1838 C C . SER A 1 237 ? -33.224 18.170 38.119 1.00 27.70 237 SER A C 1
ATOM 1840 O O . SER A 1 237 ? -32.318 17.738 38.836 1.00 27.70 237 SER A O 1
ATOM 1842 N N . PRO A 1 238 ? -33.835 19.344 38.363 1.00 39.69 238 PRO A N 1
ATOM 1843 C CA . PRO A 1 238 ? -33.272 20.414 39.171 1.00 39.69 238 PRO A CA 1
ATOM 1844 C C . PRO A 1 238 ? -33.777 20.428 40.621 1.00 39.69 238 PRO A C 1
ATOM 1846 O O . PRO A 1 238 ? -34.851 19.929 40.930 1.00 39.69 238 PRO A O 1
ATOM 1849 N N . ASN A 1 239 ? -33.028 21.167 41.441 1.00 30.88 239 ASN A N 1
ATOM 1850 C CA . ASN A 1 239 ? -33.445 21.895 42.642 1.00 30.88 239 ASN A CA 1
ATOM 1851 C C . ASN A 1 239 ? -33.969 21.146 43.880 1.00 30.88 239 ASN A C 1
ATOM 1853 O O . ASN A 1 239 ? -35.017 20.516 43.869 1.00 30.88 239 ASN A O 1
ATOM 1857 N N . ASN A 1 240 ? -33.298 21.488 44.990 1.00 35.06 240 ASN A N 1
ATOM 1858 C CA . ASN A 1 240 ? -33.779 21.600 46.369 1.00 35.06 240 ASN A CA 1
ATOM 1859 C C . ASN A 1 240 ? -34.399 20.356 47.019 1.00 35.06 240 ASN A C 1
ATOM 1861 O O . ASN A 1 240 ? -35.465 19.891 46.637 1.00 35.06 240 ASN A O 1
ATOM 1865 N N . THR A 1 241 ? -33.853 19.953 48.172 1.00 33.06 241 THR A N 1
ATOM 1866 C CA . THR A 1 241 ? -34.388 20.315 49.507 1.00 33.06 241 THR A CA 1
ATOM 1867 C C . THR A 1 241 ? -33.655 19.504 50.595 1.00 33.06 241 THR A C 1
ATOM 1869 O O . THR A 1 241 ? -33.639 18.285 50.551 1.00 33.06 241 THR A O 1
ATOM 1872 N N . ALA A 1 242 ? -33.063 20.218 51.560 1.00 33.78 242 ALA A N 1
ATOM 1873 C CA . ALA A 1 242 ? -32.856 19.882 52.982 1.00 33.78 242 ALA A CA 1
ATOM 1874 C C . ALA A 1 242 ? -32.378 18.479 53.451 1.00 33.78 242 ALA A C 1
ATOM 1876 O O . ALA A 1 242 ? -33.111 17.503 53.379 1.00 33.78 242 ALA A O 1
ATOM 1877 N N . CYS A 1 243 ? -31.237 18.451 54.159 1.00 32.97 243 CYS A N 1
ATOM 1878 C CA . CYS A 1 243 ? -31.055 17.858 55.509 1.00 32.97 243 CYS A CA 1
ATOM 1879 C C . CYS A 1 243 ? -29.585 18.076 55.932 1.00 32.97 243 CYS A C 1
ATOM 1881 O O . CYS A 1 243 ? -28.694 17.494 55.332 1.00 32.97 243 CYS A O 1
ATOM 1883 N N . THR A 1 244 ? -29.207 19.100 56.705 1.00 35.56 244 THR A N 1
ATOM 1884 C CA . THR A 1 244 ? -29.221 19.198 58.184 1.00 35.56 244 THR A CA 1
ATOM 1885 C C . THR A 1 244 ? -28.562 18.030 58.943 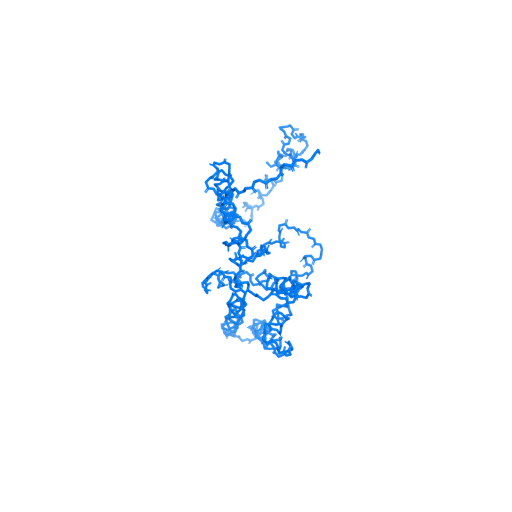1.00 35.56 244 THR A C 1
ATOM 1887 O O . THR A 1 244 ? -29.059 16.913 58.886 1.00 35.56 244 THR A O 1
ATOM 1890 N N . LYS A 1 245 ? -27.584 18.401 59.797 1.00 36.00 245 LYS A N 1
ATOM 1891 C CA . LYS A 1 245 ? -26.976 17.670 60.939 1.00 36.00 245 LYS A CA 1
ATOM 1892 C C . LYS A 1 245 ? -25.985 16.559 60.541 1.00 36.00 245 LYS A C 1
ATOM 1894 O O . LYS A 1 245 ? -26.294 15.759 59.677 1.00 36.00 245 LYS A O 1
ATOM 1899 N N . LEU A 1 246 ? -24.793 16.442 61.122 1.00 37.16 246 LEU A N 1
ATOM 1900 C CA . LEU A 1 246 ? -24.250 16.885 62.413 1.00 37.16 246 LEU A CA 1
ATOM 1901 C C . LEU A 1 246 ? -22.725 17.012 62.275 1.00 37.16 246 LEU A C 1
ATOM 1903 O O . LEU A 1 246 ? -22.161 16.206 61.503 1.00 37.16 246 LEU A O 1
#

pLDDT: mean 78.36, std 16.35, range [27.7, 95.06]

InterPro domains:
  IPR000060 BCCT transporter family [PF02028] (1-73)
  IPR000060 BCCT transporter family [PTHR30047] (1-217)

Radius of gyration: 26.3 Å; chains: 1; bounding box: 66×49×90 Å

Foldseek 3Di:
DQCVVVVNPPDGDPVVVVVVVVVVVVVVVVLCVVCDPNSVVVVVVVCVVVVVVVVVVVVVVVVVVVVVVCVVVVVDDPPVPQPPDLPDDLCNLVVDPDPVSVVLLVCCVVPVLVLLLLLVCLLVVHDSVVSSVVLCCLQVVLVVLVVCCVPPPPSNVVSVVSVVVSLVVLLVSVVSVCVQLVHDDDSVVSSVSCVSVSSSSSSSSVSSVVVVVVCVVPVPPRNDDDPPPPPPVPPDDDDDDDDDDD